Protein AF-A0A7I8VPI3-F1 (afdb_monomer_lite)

Structure (mmCIF, N/CA/C/O backbone):
data_AF-A0A7I8VPI3-F1
#
_entry.id   AF-A0A7I8VPI3-F1
#
loop_
_atom_site.group_PDB
_atom_site.id
_atom_site.type_symbol
_atom_site.label_atom_id
_atom_site.label_alt_id
_atom_site.label_comp_id
_atom_site.label_asym_id
_atom_site.label_entity_id
_atom_site.label_seq_id
_atom_site.pdbx_PDB_ins_code
_atom_site.Cartn_x
_atom_site.Cartn_y
_atom_site.Cartn_z
_atom_site.occupancy
_atom_site.B_iso_or_equiv
_atom_site.auth_seq_id
_atom_site.auth_comp_id
_atom_site.auth_asym_id
_atom_site.auth_atom_id
_atom_site.pdbx_PDB_model_num
ATOM 1 N N . MET A 1 1 ? -5.049 39.007 2.542 1.00 32.31 1 MET A N 1
ATOM 2 C CA . MET A 1 1 ? -5.238 37.624 3.037 1.00 32.31 1 MET A CA 1
ATOM 3 C C . MET A 1 1 ? -5.618 36.693 1.881 1.00 32.31 1 MET A C 1
ATOM 5 O O . MET A 1 1 ? -6.643 36.039 1.952 1.00 32.31 1 MET A O 1
ATOM 9 N N . ALA A 1 2 ? -4.839 36.663 0.794 1.00 32.84 2 ALA A N 1
ATOM 10 C CA . ALA A 1 2 ? -5.172 35.861 -0.394 1.00 32.84 2 ALA A CA 1
ATOM 11 C C . ALA A 1 2 ? -3.930 35.279 -1.102 1.00 32.84 2 ALA A C 1
ATOM 13 O O . ALA A 1 2 ? -3.981 35.015 -2.295 1.00 32.84 2 ALA A O 1
ATOM 14 N N . GLU A 1 3 ? -2.814 35.094 -0.390 1.00 27.09 3 GLU A N 1
ATOM 15 C CA . GLU A 1 3 ? -1.558 34.605 -0.994 1.00 27.09 3 GLU A CA 1
ATOM 16 C C . GLU A 1 3 ? -1.002 33.324 -0.348 1.00 27.09 3 GLU A C 1
ATOM 18 O O . GLU A 1 3 ? 0.031 32.831 -0.783 1.00 27.09 3 GLU A O 1
ATOM 23 N N . GLU A 1 4 ? -1.681 32.729 0.639 1.00 31.05 4 GLU A N 1
ATOM 24 C CA . GLU A 1 4 ? -1.118 31.594 1.394 1.00 31.05 4 GLU A CA 1
ATOM 25 C C . GLU A 1 4 ? -1.551 30.204 0.876 1.00 31.05 4 GLU A C 1
ATOM 27 O O . GLU A 1 4 ? -0.889 29.212 1.159 1.00 31.05 4 GLU A O 1
ATOM 32 N N . GLU A 1 5 ? -2.593 30.099 0.040 1.00 33.25 5 GLU A N 1
ATOM 33 C CA . GLU A 1 5 ? -3.121 28.790 -0.406 1.00 33.25 5 GLU A CA 1
ATOM 34 C C . GLU A 1 5 ? -2.449 28.208 -1.669 1.00 33.25 5 GLU A C 1
ATOM 36 O O . GLU A 1 5 ? -2.625 27.030 -1.973 1.00 33.25 5 GLU A O 1
ATOM 41 N N . ALA A 1 6 ? -1.635 28.977 -2.402 1.00 28.27 6 ALA A N 1
ATOM 42 C CA . ALA A 1 6 ? -0.999 28.509 -3.646 1.00 28.27 6 ALA A CA 1
ATOM 43 C C . ALA A 1 6 ? 0.350 27.781 -3.440 1.00 28.27 6 ALA A C 1
ATOM 45 O O . ALA A 1 6 ? 0.903 27.224 -4.390 1.00 28.27 6 ALA A O 1
ATOM 46 N N . GLY A 1 7 ? 0.901 27.785 -2.219 1.00 25.20 7 GLY A N 1
ATOM 47 C CA . GLY A 1 7 ? 2.243 27.258 -1.930 1.00 25.20 7 GLY A CA 1
ATOM 48 C C . GLY A 1 7 ? 2.313 25.750 -1.661 1.00 25.20 7 GLY A C 1
ATOM 49 O O . GLY A 1 7 ? 3.347 25.132 -1.904 1.00 25.20 7 GLY A O 1
ATOM 50 N N . GLN A 1 8 ? 1.226 25.125 -1.199 1.00 30.61 8 GLN A N 1
ATOM 51 C CA . GLN A 1 8 ? 1.270 23.740 -0.705 1.00 30.61 8 GLN A CA 1
ATOM 52 C C . GLN A 1 8 ? 1.189 22.667 -1.808 1.00 30.61 8 GLN A C 1
ATOM 54 O O . GLN A 1 8 ? 1.604 21.527 -1.593 1.00 30.61 8 GLN A O 1
ATOM 59 N N . THR A 1 9 ? 0.680 23.004 -2.996 1.00 33.75 9 THR A N 1
ATOM 60 C CA . THR A 1 9 ? 0.441 22.022 -4.070 1.00 33.75 9 THR A CA 1
ATOM 61 C C . THR A 1 9 ? 1.693 21.676 -4.881 1.00 33.75 9 THR A C 1
ATOM 63 O O . THR A 1 9 ? 1.732 20.617 -5.499 1.00 33.75 9 THR A O 1
ATOM 66 N N . ASN A 1 10 ? 2.729 22.527 -4.872 1.00 37.09 10 ASN A N 1
ATOM 67 C CA . ASN A 1 10 ? 3.975 22.288 -5.619 1.00 37.09 10 ASN A CA 1
ATOM 68 C C . ASN A 1 10 ? 5.078 21.591 -4.794 1.00 37.09 10 ASN A C 1
ATOM 70 O O . ASN A 1 10 ? 5.916 20.908 -5.376 1.00 37.09 10 ASN A O 1
ATOM 74 N N . GLU A 1 11 ? 5.080 21.700 -3.459 1.00 38.38 11 GLU A N 1
ATOM 75 C CA . GLU A 1 11 ? 6.115 21.087 -2.596 1.00 38.38 11 GLU A CA 1
ATOM 76 C C . GLU A 1 11 ? 5.969 19.565 -2.411 1.00 38.38 11 GLU A C 1
ATOM 78 O O . GLU A 1 11 ? 6.910 18.887 -1.997 1.00 38.38 11 GLU A O 1
ATOM 83 N N . THR A 1 12 ? 4.795 19.000 -2.696 1.00 49.97 12 THR A N 1
ATOM 84 C CA . THR A 1 12 ? 4.523 17.563 -2.524 1.00 49.97 12 THR A CA 1
ATOM 85 C C . THR A 1 12 ? 4.804 16.739 -3.781 1.00 49.97 12 THR A C 1
ATOM 87 O O . THR A 1 12 ? 5.141 15.561 -3.656 1.00 49.97 12 THR A O 1
ATOM 90 N N . ALA A 1 13 ? 4.742 17.334 -4.977 1.00 51.22 13 ALA A N 1
ATOM 91 C CA . ALA A 1 13 ? 4.963 16.628 -6.243 1.00 51.22 13 ALA A CA 1
ATOM 92 C C . ALA A 1 13 ? 6.433 16.219 -6.465 1.00 51.22 13 ALA A C 1
ATOM 94 O O . ALA A 1 13 ? 6.691 15.152 -7.019 1.00 51.22 13 ALA A O 1
ATOM 95 N N . SER A 1 14 ? 7.400 17.003 -5.966 1.00 56.94 14 SER A N 1
ATOM 96 C CA . SER A 1 14 ? 8.847 16.724 -6.079 1.00 56.94 14 SER A CA 1
ATOM 97 C C . SER A 1 14 ? 9.295 15.445 -5.357 1.00 56.94 14 SER A C 1
ATOM 99 O O . SER A 1 14 ? 10.383 14.934 -5.597 1.00 56.94 14 SER A O 1
ATOM 101 N N . LYS A 1 15 ? 8.445 14.887 -4.491 1.00 79.88 15 LYS A N 1
ATOM 102 C CA . LYS A 1 15 ? 8.758 13.732 -3.642 1.00 79.88 15 LYS A CA 1
ATOM 103 C C . LYS A 1 15 ? 8.372 12.380 -4.239 1.00 79.88 15 LYS A C 1
ATOM 105 O O . LYS A 1 15 ? 8.647 11.347 -3.620 1.00 79.88 15 LYS A O 1
ATOM 110 N N . TRP A 1 16 ? 7.746 12.361 -5.411 1.00 87.31 16 TRP A N 1
ATOM 111 C CA . TRP A 1 16 ? 7.168 11.151 -5.984 1.00 87.31 16 TRP A CA 1
ATOM 112 C C . TRP A 1 16 ? 7.577 10.951 -7.438 1.00 87.31 16 TRP A C 1
ATOM 114 O O . TRP A 1 16 ? 7.540 11.866 -8.252 1.00 87.31 16 TRP A O 1
ATOM 124 N N . ILE A 1 17 ? 7.894 9.707 -7.774 1.00 91.88 17 ILE A N 1
ATOM 125 C CA . ILE A 1 17 ? 8.028 9.232 -9.146 1.00 91.88 17 ILE A CA 1
ATOM 126 C C . ILE A 1 17 ? 6.795 8.392 -9.458 1.00 91.88 17 ILE A C 1
ATOM 128 O O . ILE A 1 17 ? 6.597 7.327 -8.871 1.00 91.88 17 ILE A O 1
ATOM 132 N N . PHE A 1 18 ? 5.971 8.857 -10.390 1.00 92.31 18 PHE A N 1
ATOM 133 C CA . PHE A 1 18 ? 4.779 8.145 -10.838 1.00 92.31 18 PHE A CA 1
ATOM 134 C C . PHE A 1 18 ? 5.050 7.421 -12.152 1.00 92.31 18 PHE A C 1
ATOM 136 O O . PHE A 1 18 ? 5.629 7.987 -13.080 1.00 92.31 18 PHE A O 1
ATOM 143 N N . TYR A 1 19 ? 4.581 6.181 -12.256 1.00 93.56 19 TYR A N 1
ATOM 144 C CA . TYR A 1 19 ? 4.420 5.559 -13.562 1.00 93.56 19 TYR A CA 1
ATOM 145 C C . TYR A 1 19 ? 3.164 6.099 -14.254 1.00 93.56 19 TYR A C 1
ATOM 147 O O . TYR A 1 19 ? 2.047 5.859 -13.793 1.00 93.56 19 TYR A O 1
ATOM 155 N N . ASP A 1 20 ? 3.364 6.772 -15.384 1.00 90.06 20 ASP A N 1
ATOM 156 C CA . ASP A 1 20 ? 2.318 7.147 -16.336 1.00 90.06 20 ASP A CA 1
ATOM 157 C C . ASP A 1 20 ? 2.573 6.411 -17.662 1.00 90.06 20 ASP A C 1
ATOM 159 O O . ASP A 1 20 ? 3.598 6.662 -18.297 1.00 90.06 20 ASP A O 1
ATOM 163 N N . PRO A 1 21 ? 1.670 5.526 -18.124 1.00 86.75 21 PRO A N 1
ATOM 164 C CA . PRO A 1 21 ? 1.835 4.818 -19.392 1.00 86.75 21 PRO A CA 1
ATOM 165 C C . PRO A 1 21 ? 2.087 5.725 -20.604 1.00 86.75 21 PRO A C 1
ATOM 167 O O . PRO A 1 21 ? 2.701 5.279 -21.565 1.00 86.75 21 PRO A O 1
ATOM 170 N N . SER A 1 22 ? 1.625 6.979 -20.578 1.00 87.62 22 SER A N 1
ATOM 171 C CA . SER A 1 22 ? 1.812 7.927 -21.682 1.00 87.62 22 SER A CA 1
ATOM 172 C C . SER A 1 22 ? 3.215 8.540 -21.744 1.00 87.62 22 SER A C 1
ATOM 174 O O . SER A 1 22 ? 3.622 9.023 -22.799 1.00 87.62 22 SER A O 1
ATOM 176 N N . GLY A 1 23 ? 3.961 8.503 -20.635 1.00 86.12 23 GLY A N 1
ATOM 177 C CA . GLY A 1 23 ? 5.290 9.105 -20.514 1.00 86.12 23 GLY A CA 1
ATOM 178 C C . GLY A 1 23 ? 6.455 8.144 -20.761 1.00 86.12 23 GLY A C 1
ATOM 179 O O . GLY A 1 23 ? 7.606 8.554 -20.634 1.00 86.12 23 GLY A O 1
ATOM 180 N N . TRP A 1 24 ? 6.183 6.873 -21.074 1.00 90.25 24 TRP A N 1
ATOM 181 C CA . TRP A 1 24 ? 7.198 5.821 -21.148 1.00 90.25 24 TRP A CA 1
ATOM 182 C C . TRP A 1 24 ? 7.026 4.944 -22.382 1.00 90.25 24 TRP A C 1
ATOM 184 O O . TRP A 1 24 ? 5.917 4.541 -22.713 1.00 90.25 24 TRP A O 1
ATOM 194 N N . GLU A 1 25 ? 8.144 4.576 -23.011 1.00 90.94 25 GLU A N 1
ATOM 195 C CA . GLU A 1 25 ? 8.162 3.600 -24.113 1.00 90.94 25 GLU A CA 1
ATOM 196 C C . GLU A 1 25 ? 7.614 2.236 -23.665 1.00 90.94 25 GLU A C 1
ATOM 198 O O . GLU A 1 25 ? 6.881 1.569 -24.391 1.00 90.94 25 GLU A O 1
ATOM 203 N N . SER A 1 26 ? 7.965 1.821 -22.447 1.00 94.94 26 SER A N 1
ATOM 204 C CA . SER A 1 26 ? 7.479 0.595 -21.823 1.00 94.94 26 SER A CA 1
ATOM 205 C C . SER A 1 26 ? 7.526 0.703 -20.301 1.00 94.94 26 SER A C 1
ATOM 207 O O . SER A 1 26 ? 8.238 1.532 -19.726 1.00 94.94 26 SER A O 1
ATOM 209 N N . PHE A 1 27 ? 6.778 -0.161 -19.621 1.00 95.19 27 PHE A N 1
ATOM 210 C CA . PHE A 1 27 ? 6.841 -0.252 -18.163 1.00 95.19 27 PHE A CA 1
ATOM 211 C C . PHE A 1 27 ? 8.200 -0.773 -17.681 1.00 95.19 27 PHE A C 1
ATOM 213 O O . PHE A 1 27 ? 8.703 -0.379 -16.633 1.00 95.19 27 PHE A O 1
ATOM 220 N N . GLU A 1 28 ? 8.825 -1.642 -18.465 1.00 96.88 28 GLU A N 1
ATOM 221 C CA . GLU A 1 28 ? 10.137 -2.209 -18.196 1.00 96.88 28 GLU A CA 1
ATOM 222 C C . GLU A 1 28 ? 11.220 -1.126 -18.291 1.00 96.88 28 GLU A C 1
ATOM 224 O O . GLU A 1 28 ? 12.124 -1.093 -17.453 1.00 96.88 28 GLU A O 1
ATOM 229 N N . ALA A 1 29 ? 11.093 -0.190 -19.241 1.00 95.12 29 ALA A N 1
ATOM 230 C CA . ALA A 1 29 ? 11.937 1.001 -19.299 1.00 95.12 29 ALA A CA 1
ATOM 231 C C . ALA A 1 29 ? 11.774 1.870 -18.042 1.00 95.12 29 ALA A C 1
ATOM 233 O O . ALA A 1 29 ? 12.777 2.282 -17.465 1.00 95.12 29 ALA A O 1
ATOM 234 N N . PHE A 1 30 ? 10.542 2.074 -17.560 1.00 96.38 30 PHE A N 1
ATOM 235 C CA . PHE A 1 30 ? 10.292 2.792 -16.303 1.00 96.38 30 PHE A CA 1
ATOM 236 C C . PHE A 1 30 ? 10.990 2.129 -15.105 1.00 96.38 30 PHE A C 1
ATOM 238 O O . PHE A 1 30 ? 11.732 2.790 -14.377 1.00 96.38 30 PHE A O 1
ATOM 245 N N . LEU A 1 31 ? 10.812 0.816 -14.922 1.00 96.62 31 LEU A N 1
ATOM 246 C CA . LEU A 1 31 ? 11.441 0.075 -13.821 1.00 96.62 31 LEU A CA 1
ATOM 247 C C . LEU A 1 31 ? 12.974 0.075 -13.910 1.00 96.62 31 LEU A C 1
ATOM 249 O O . LEU A 1 31 ? 13.650 0.111 -12.881 1.00 96.62 31 LEU A O 1
ATOM 253 N N . LYS A 1 32 ? 13.527 0.042 -15.129 1.00 95.44 32 LYS A N 1
ATOM 254 C CA . LYS A 1 32 ? 14.974 0.114 -15.369 1.00 95.44 32 LYS A CA 1
ATOM 255 C C . LYS A 1 32 ? 15.542 1.502 -15.079 1.00 95.44 32 LYS A C 1
ATOM 257 O O . LYS A 1 32 ? 16.679 1.587 -14.624 1.00 95.44 32 LYS A O 1
ATOM 262 N N . THR A 1 33 ? 14.779 2.562 -15.337 1.00 94.56 33 THR A N 1
ATOM 263 C CA . THR A 1 33 ? 15.203 3.943 -15.069 1.00 94.56 33 THR A CA 1
ATOM 264 C C . THR A 1 33 ? 15.098 4.305 -13.592 1.00 94.56 33 THR A C 1
ATOM 266 O O . THR A 1 33 ? 15.964 5.015 -13.086 1.00 94.56 33 THR A O 1
ATOM 269 N N . TYR A 1 34 ? 14.099 3.776 -12.877 1.00 94.56 34 TYR A N 1
ATOM 270 C CA . TYR A 1 34 ? 13.910 4.031 -11.444 1.00 94.56 34 TYR A CA 1
ATOM 271 C C . TYR A 1 34 ? 13.951 2.762 -10.581 1.00 94.56 34 TYR A C 1
ATOM 273 O O . TYR A 1 34 ? 12.966 2.410 -9.924 1.00 94.56 34 TYR A O 1
ATOM 281 N N . PRO A 1 35 ? 15.095 2.058 -10.521 1.00 95.81 35 PRO A N 1
ATOM 282 C CA . PRO A 1 35 ? 15.288 1.001 -9.545 1.00 95.81 35 PRO A CA 1
ATOM 283 C C . PRO A 1 35 ? 15.362 1.619 -8.134 1.00 95.81 35 PRO A C 1
ATOM 285 O O . PRO A 1 35 ? 16.172 2.529 -7.906 1.00 95.81 35 PRO A O 1
ATOM 288 N N . PRO A 1 36 ? 14.559 1.148 -7.157 1.00 95.00 36 PRO A N 1
ATOM 289 C CA . PRO A 1 36 ? 14.457 1.784 -5.841 1.00 95.00 36 PRO A CA 1
ATOM 290 C C . PRO A 1 36 ? 15.791 1.961 -5.121 1.00 95.00 36 PRO A C 1
ATOM 292 O O . PRO A 1 36 ? 15.996 2.975 -4.461 1.00 95.00 36 PRO A O 1
ATOM 295 N N . ASN A 1 37 ? 16.714 1.008 -5.270 1.00 93.12 37 ASN A N 1
ATOM 296 C CA . ASN A 1 37 ? 18.001 1.041 -4.580 1.00 93.12 37 ASN A CA 1
ATOM 297 C C . ASN A 1 37 ? 19.052 1.992 -5.182 1.00 93.12 37 ASN A C 1
ATOM 299 O O . ASN A 1 37 ? 20.111 2.162 -4.585 1.00 93.12 37 ASN A O 1
ATOM 303 N N . GLN A 1 38 ? 18.784 2.596 -6.340 1.00 90.88 38 GLN A N 1
ATOM 304 C CA . GLN A 1 38 ? 19.651 3.604 -6.971 1.00 90.88 38 GLN A CA 1
ATOM 305 C C . GLN A 1 38 ? 18.937 4.952 -7.130 1.00 90.88 38 GLN A C 1
ATOM 307 O O . GLN A 1 38 ? 19.591 5.982 -7.258 1.00 90.88 38 GLN A O 1
ATOM 312 N N . THR A 1 39 ? 17.605 4.962 -7.079 1.00 89.56 39 THR A N 1
ATOM 313 C CA . THR A 1 39 ? 16.798 6.183 -7.169 1.00 89.56 39 THR A CA 1
ATOM 314 C C . THR A 1 39 ? 17.011 7.061 -5.934 1.00 89.56 39 THR A C 1
ATOM 316 O O . THR A 1 39 ? 16.975 6.559 -4.808 1.00 89.56 39 THR A O 1
ATOM 319 N N . GLY A 1 40 ? 17.232 8.363 -6.137 1.00 78.75 40 GLY A N 1
ATOM 320 C CA . GLY A 1 40 ? 17.543 9.320 -5.066 1.00 78.75 40 GLY A CA 1
ATOM 321 C C . GLY A 1 40 ? 18.932 9.124 -4.439 1.00 78.75 40 GLY A C 1
ATOM 322 O O . GLY A 1 40 ? 19.181 9.536 -3.310 1.00 78.75 40 GLY A O 1
ATOM 323 N N . SER A 1 41 ? 19.841 8.412 -5.116 1.00 65.94 41 SER A N 1
ATOM 324 C CA . SER A 1 41 ? 21.228 8.291 -4.669 1.00 65.94 41 SER A CA 1
ATOM 325 C C . SER A 1 41 ? 22.022 9.526 -5.075 1.00 65.94 41 SER A C 1
ATOM 327 O O . SER A 1 41 ? 22.202 9.782 -6.261 1.00 65.94 41 SER A O 1
ATOM 329 N N . SER A 1 42 ? 22.589 10.221 -4.096 1.00 55.91 42 SER A N 1
ATOM 330 C CA . SER A 1 42 ? 23.420 11.420 -4.250 1.00 55.91 42 SER A CA 1
ATOM 331 C C . SER A 1 42 ? 24.802 11.205 -4.882 1.00 55.91 42 SER A C 1
ATOM 333 O O . SER A 1 42 ? 25.671 12.067 -4.788 1.00 55.91 42 SER A O 1
ATOM 335 N N . GLU A 1 43 ? 25.036 10.082 -5.554 1.00 51.16 43 GLU A N 1
ATOM 336 C CA . GLU A 1 43 ? 26.270 9.878 -6.313 1.00 51.16 43 GLU A CA 1
ATOM 337 C C . GLU A 1 43 ? 26.068 10.435 -7.727 1.00 51.16 43 GLU A C 1
ATOM 339 O O . GLU A 1 43 ? 25.977 9.691 -8.702 1.00 51.16 43 GLU A O 1
ATOM 344 N N . LYS A 1 44 ? 25.986 11.766 -7.856 1.00 46.97 44 LYS A N 1
ATOM 345 C CA . LYS A 1 44 ? 26.337 12.380 -9.139 1.00 46.97 44 LYS A CA 1
ATOM 346 C C . LYS A 1 44 ? 27.845 12.175 -9.328 1.00 46.97 44 LYS A C 1
ATOM 348 O O . LYS A 1 44 ? 28.616 12.573 -8.451 1.00 46.97 44 LYS A O 1
ATOM 353 N N . PRO A 1 45 ? 28.311 11.602 -10.448 1.00 39.22 45 PRO A N 1
ATOM 354 C CA . PRO A 1 45 ? 29.725 11.658 -10.770 1.00 39.22 45 PRO A CA 1
ATOM 355 C C . PRO A 1 45 ? 30.091 13.129 -11.016 1.00 39.22 45 PRO A C 1
ATOM 357 O O . PRO A 1 45 ? 29.666 13.695 -12.019 1.00 39.22 45 PRO A O 1
ATOM 360 N N . GLY A 1 46 ? 30.853 13.759 -10.112 1.00 47.19 46 GLY A N 1
ATOM 361 C CA . GLY A 1 46 ? 31.589 14.981 -10.462 1.00 47.19 46 GLY A CA 1
ATOM 362 C C . GLY A 1 46 ? 31.702 16.122 -9.450 1.00 47.19 46 GLY A C 1
ATOM 363 O O . GLY A 1 46 ? 32.524 16.995 -9.710 1.00 47.19 46 GLY A O 1
ATOM 364 N N . ASN A 1 47 ? 30.970 16.171 -8.326 1.00 48.44 47 ASN A N 1
ATOM 365 C CA . ASN A 1 47 ? 31.206 17.243 -7.341 1.00 48.44 47 ASN A CA 1
ATOM 366 C C . ASN A 1 47 ? 30.773 16.889 -5.898 1.00 48.44 47 ASN A C 1
ATOM 368 O O . ASN A 1 47 ? 29.577 16.875 -5.617 1.00 48.44 47 ASN A O 1
ATOM 372 N N . PRO A 1 48 ? 31.715 16.634 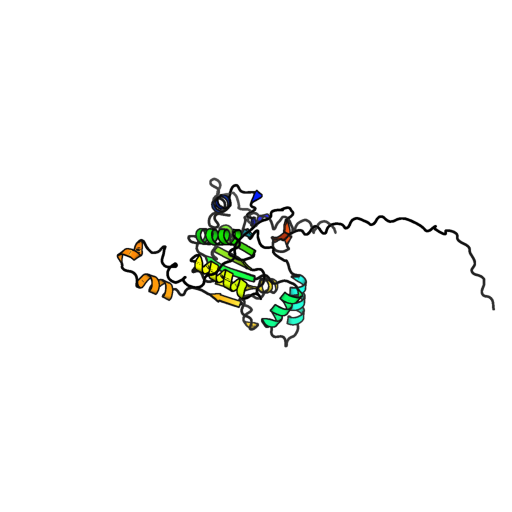-4.970 1.00 54.09 48 PRO A N 1
ATOM 373 C CA . PRO A 1 48 ? 31.408 16.325 -3.570 1.00 54.09 48 PRO A CA 1
ATOM 374 C C . PRO A 1 48 ? 30.878 17.519 -2.747 1.00 54.09 48 PRO A C 1
ATOM 376 O O . PRO A 1 48 ? 30.393 17.295 -1.641 1.00 54.09 48 PRO A O 1
ATOM 379 N N . ASP A 1 49 ? 30.943 18.754 -3.264 1.00 51.94 49 ASP A N 1
ATOM 380 C CA . ASP A 1 49 ? 30.491 19.975 -2.567 1.00 51.94 49 ASP A CA 1
ATOM 381 C C . ASP A 1 49 ? 29.076 20.444 -2.964 1.00 51.94 49 ASP A C 1
ATOM 383 O O . ASP A 1 49 ? 28.544 21.399 -2.389 1.00 51.94 49 ASP A O 1
ATOM 387 N N . GLU A 1 50 ? 28.426 19.791 -3.934 1.00 54.16 50 GLU A N 1
ATOM 388 C CA . GLU A 1 50 ? 27.047 20.122 -4.302 1.00 54.16 50 GLU A CA 1
ATOM 389 C C . GLU A 1 50 ? 26.098 19.562 -3.225 1.00 54.16 50 GLU A C 1
ATOM 391 O O . GLU A 1 50 ? 25.744 18.382 -3.226 1.00 54.16 50 GLU A O 1
ATOM 396 N N . ARG A 1 51 ? 25.728 20.404 -2.247 1.00 53.78 51 ARG A N 1
ATOM 397 C CA . ARG A 1 51 ? 24.731 20.056 -1.222 1.00 53.78 51 ARG A CA 1
ATOM 398 C C . ARG A 1 51 ? 23.440 19.603 -1.901 1.00 53.78 51 ARG A C 1
ATOM 400 O O . ARG A 1 51 ? 22.825 20.358 -2.648 1.00 53.78 51 ARG A O 1
ATOM 407 N N . ILE A 1 52 ? 23.031 18.381 -1.582 1.00 57.25 52 ILE A N 1
ATOM 408 C CA . ILE A 1 52 ? 21.746 17.806 -1.972 1.00 57.25 52 ILE A CA 1
ATOM 409 C C . ILE A 1 52 ? 20.646 18.695 -1.390 1.00 57.25 52 ILE A C 1
ATOM 411 O O . ILE A 1 52 ? 20.602 18.905 -0.175 1.00 57.25 52 ILE A O 1
ATOM 415 N N . ASP A 1 53 ? 19.753 19.205 -2.235 1.00 60.38 53 ASP A N 1
ATOM 416 C CA . ASP A 1 53 ? 18.527 19.814 -1.737 1.00 60.38 53 ASP A CA 1
ATOM 417 C C . ASP A 1 53 ? 17.545 18.698 -1.365 1.00 60.38 53 ASP A C 1
ATOM 419 O O . ASP A 1 53 ? 16.767 18.215 -2.192 1.00 60.38 53 ASP A O 1
ATOM 423 N N . GLU A 1 54 ? 17.590 18.287 -0.095 1.00 60.31 54 GLU A N 1
ATOM 424 C CA . GLU A 1 54 ? 16.709 17.278 0.507 1.00 60.31 54 GLU A CA 1
ATOM 425 C C . GLU A 1 54 ? 15.210 17.554 0.275 1.00 60.31 54 GLU A C 1
ATOM 427 O O . GLU A 1 54 ? 14.383 16.650 0.411 1.00 60.31 54 GLU A O 1
ATOM 432 N N . ARG A 1 55 ? 14.831 18.791 -0.083 1.00 61.53 55 ARG A N 1
ATOM 433 C CA . ARG A 1 55 ? 13.444 19.166 -0.396 1.00 61.53 55 ARG A CA 1
ATOM 434 C C . ARG A 1 55 ? 12.978 18.659 -1.762 1.00 61.53 55 ARG A C 1
ATOM 436 O O . ARG A 1 55 ? 11.771 18.616 -2.002 1.00 61.53 55 ARG A O 1
ATOM 443 N N . THR A 1 56 ? 13.904 18.278 -2.639 1.00 67.38 56 THR A N 1
ATOM 444 C CA . THR A 1 56 ? 13.623 17.953 -4.048 1.00 67.38 56 THR A CA 1
ATOM 445 C C . THR A 1 56 ? 13.826 16.485 -4.407 1.00 67.38 56 THR A C 1
ATOM 447 O O . THR A 1 56 ? 13.396 16.060 -5.477 1.00 67.38 56 THR A O 1
ATOM 450 N N . GLU A 1 57 ? 14.438 15.697 -3.522 1.00 78.25 57 GLU A N 1
ATOM 451 C CA . GLU A 1 57 ? 14.703 14.285 -3.788 1.00 78.25 57 GLU A CA 1
ATOM 452 C C . GLU A 1 57 ? 13.417 13.440 -3.709 1.00 78.25 57 GLU A C 1
ATOM 454 O O . GLU A 1 57 ? 12.665 13.521 -2.724 1.00 78.25 57 GLU A O 1
ATOM 459 N N . PRO A 1 58 ? 13.162 12.569 -4.703 1.00 81.81 58 PRO A N 1
ATOM 460 C CA . PRO A 1 58 ? 12.020 11.680 -4.663 1.00 81.81 58 PRO A CA 1
ATOM 461 C C . PRO A 1 58 ? 12.201 10.655 -3.543 1.00 81.81 58 PRO A C 1
ATOM 463 O O . PRO A 1 58 ? 13.216 9.962 -3.450 1.00 81.81 58 PRO A O 1
ATOM 466 N N . VAL A 1 59 ? 11.181 10.516 -2.701 1.00 88.81 59 VAL A N 1
ATOM 467 C CA . VAL A 1 59 ? 11.138 9.562 -1.582 1.00 88.81 59 VAL A CA 1
ATOM 468 C C . VAL A 1 59 ? 10.293 8.331 -1.898 1.00 88.81 59 VAL A C 1
ATOM 470 O O . VAL A 1 59 ? 10.474 7.293 -1.262 1.00 88.81 59 VAL A O 1
ATOM 473 N N . TRP A 1 60 ? 9.407 8.419 -2.895 1.00 93.56 60 TRP A N 1
ATOM 474 C CA . TRP A 1 60 ? 8.507 7.340 -3.298 1.00 93.56 60 TRP A CA 1
ATOM 475 C C . TRP A 1 60 ? 8.533 7.098 -4.803 1.00 93.56 60 TRP A C 1
ATOM 477 O O . TRP A 1 60 ? 8.541 8.035 -5.594 1.00 93.56 60 TRP A O 1
ATOM 487 N N . ILE A 1 61 ? 8.452 5.829 -5.193 1.00 95.62 61 ILE A N 1
ATOM 488 C CA . ILE A 1 61 ? 8.095 5.402 -6.549 1.00 95.62 61 ILE A CA 1
ATOM 489 C C . ILE A 1 61 ? 6.715 4.754 -6.466 1.00 95.62 61 ILE A C 1
ATOM 491 O O . ILE A 1 61 ? 6.469 3.955 -5.561 1.00 95.62 61 ILE A O 1
ATOM 495 N N . TYR A 1 62 ? 5.814 5.098 -7.381 1.00 96.31 62 TYR A N 1
ATOM 496 C CA . TYR A 1 62 ? 4.405 4.722 -7.346 1.00 96.31 62 TYR A CA 1
ATOM 497 C C . TYR A 1 62 ? 3.941 4.109 -8.667 1.00 96.31 62 TYR A C 1
ATOM 499 O O . TYR A 1 62 ? 4.234 4.619 -9.750 1.00 96.31 62 TYR A O 1
ATOM 507 N N . VAL A 1 63 ? 3.145 3.044 -8.562 1.00 97.06 63 VAL A N 1
ATOM 508 C CA . VAL A 1 63 ? 2.440 2.422 -9.686 1.00 97.06 63 VAL A CA 1
ATOM 509 C C . VAL A 1 63 ? 0.977 2.224 -9.310 1.00 97.06 63 VAL A C 1
ATOM 511 O O . VAL A 1 63 ? 0.662 1.549 -8.328 1.00 97.06 63 VAL A O 1
ATOM 514 N N . GLY A 1 64 ? 0.083 2.807 -10.107 1.00 95.81 64 GLY A N 1
ATOM 515 C CA . GLY A 1 64 ? -1.358 2.600 -10.001 1.00 95.81 64 GLY A CA 1
ATOM 516 C C . GLY A 1 64 ? -1.817 1.375 -10.792 1.00 95.81 64 GLY A C 1
ATOM 517 O O . GLY A 1 64 ? -1.214 1.001 -11.798 1.00 95.81 64 GLY A O 1
ATOM 518 N N . ASN A 1 65 ? -2.908 0.758 -10.349 1.00 95.12 65 ASN A N 1
ATOM 519 C CA . ASN A 1 65 ? -3.634 -0.224 -11.143 1.00 95.12 65 ASN A CA 1
ATOM 520 C C . ASN A 1 65 ? -4.590 0.522 -12.095 1.00 95.12 65 ASN A C 1
ATOM 522 O O . ASN A 1 65 ? -5.577 1.083 -11.619 1.00 95.12 65 ASN A O 1
ATOM 526 N N . PRO A 1 66 ? -4.373 0.500 -13.424 1.00 91.25 66 PRO A N 1
ATOM 527 C CA . PRO A 1 66 ? -5.204 1.239 -14.378 1.00 91.25 66 PRO A CA 1
ATOM 528 C C . PRO A 1 66 ? -6.649 0.722 -14.457 1.00 91.25 66 PRO A C 1
ATOM 530 O O . PRO A 1 66 ? -7.506 1.381 -15.037 1.00 91.25 66 PRO A O 1
ATOM 533 N N . ARG A 1 67 ? -6.932 -0.459 -13.890 1.00 90.06 67 ARG A N 1
ATOM 534 C CA . ARG A 1 67 ? -8.276 -1.052 -13.808 1.00 90.06 67 ARG A CA 1
ATOM 535 C C . ARG A 1 67 ? -9.004 -0.737 -12.504 1.00 90.06 67 ARG A C 1
ATOM 537 O O . ARG A 1 67 ? -10.081 -1.278 -12.272 1.00 90.06 67 ARG A O 1
ATOM 544 N N . SER A 1 68 ? -8.419 0.085 -11.640 1.00 89.25 68 SER A N 1
ATOM 545 C CA . SER A 1 68 ? -9.028 0.479 -10.378 1.00 89.25 68 SER A CA 1
ATOM 546 C C . SER A 1 68 ? -9.041 1.989 -10.234 1.00 89.25 68 SER A C 1
ATOM 548 O O . SER A 1 68 ? -8.186 2.696 -10.757 1.00 89.25 68 SER A O 1
ATOM 550 N N . THR A 1 69 ? -9.995 2.475 -9.454 1.00 83.44 69 THR A N 1
ATOM 551 C CA . THR A 1 69 ? -10.030 3.851 -8.973 1.00 83.44 69 THR A CA 1
ATOM 552 C C . THR A 1 69 ? -9.740 3.879 -7.479 1.00 83.44 69 THR A C 1
ATOM 554 O O . THR A 1 69 ? -10.025 2.916 -6.756 1.00 83.44 69 THR A O 1
ATOM 557 N N . ILE A 1 70 ? -9.145 4.979 -7.028 1.00 81.81 70 ILE A N 1
ATOM 558 C CA . ILE A 1 70 ? -9.041 5.319 -5.612 1.00 81.81 70 ILE A CA 1
ATOM 559 C C . ILE A 1 70 ? -10.199 6.267 -5.322 1.00 81.81 70 ILE A C 1
ATOM 561 O O . ILE A 1 70 ? -10.364 7.279 -5.998 1.00 81.81 70 ILE A O 1
ATOM 565 N N . GLU A 1 71 ? -11.029 5.897 -4.355 1.00 82.31 71 GLU A N 1
ATOM 566 C CA . GLU A 1 71 ? -12.085 6.758 -3.835 1.00 82.31 71 GLU A CA 1
ATOM 567 C C . GLU A 1 71 ? -11.572 7.361 -2.532 1.00 82.31 71 GLU A C 1
ATOM 569 O O . GLU A 1 71 ? -11.281 6.631 -1.580 1.00 82.31 71 GLU A O 1
ATOM 574 N N . GLU A 1 72 ? -11.419 8.682 -2.507 1.00 80.50 72 GLU A N 1
ATOM 575 C CA . GLU A 1 72 ? -11.074 9.390 -1.282 1.00 80.50 72 GLU A CA 1
ATOM 576 C C . GLU A 1 72 ? -12.319 9.522 -0.404 1.00 80.50 72 GLU A C 1
ATOM 578 O O . GLU A 1 72 ? -13.393 9.920 -0.858 1.00 80.50 72 GLU A O 1
ATOM 583 N N . GLY A 1 73 ? -12.171 9.140 0.862 1.00 90.88 73 GLY A N 1
ATOM 584 C CA . GLY A 1 73 ? -13.174 9.396 1.884 1.00 90.88 73 GLY A CA 1
ATOM 585 C C . GLY A 1 73 ? -12.948 10.738 2.570 1.00 90.88 73 GLY A C 1
ATOM 586 O O . GLY A 1 73 ? -11.908 11.373 2.415 1.00 90.88 73 GLY A O 1
ATOM 587 N N . ASP A 1 74 ? -13.903 11.133 3.403 1.00 95.94 74 ASP A N 1
ATOM 588 C CA . ASP A 1 74 ? -13.820 12.336 4.224 1.00 95.94 74 ASP A CA 1
ATOM 589 C C . ASP A 1 74 ? -12.918 12.101 5.452 1.00 95.94 74 ASP A C 1
ATOM 591 O O . ASP A 1 74 ? -13.349 11.644 6.518 1.00 95.94 74 ASP A O 1
ATOM 595 N N . VAL A 1 75 ? -11.621 12.362 5.274 1.00 94.44 75 VAL A N 1
ATOM 596 C CA . VAL A 1 75 ? -10.596 12.193 6.315 1.00 94.44 75 VAL A CA 1
ATOM 597 C C . VAL A 1 75 ? -10.818 13.143 7.492 1.00 94.44 75 VAL A C 1
ATOM 599 O O . VAL A 1 75 ? -10.626 12.744 8.642 1.00 94.44 75 VAL A O 1
ATOM 602 N N . GLU A 1 76 ? -11.251 14.375 7.234 1.00 95.12 76 GLU A N 1
ATOM 603 C CA . GLU A 1 76 ? -11.451 15.376 8.283 1.00 95.12 76 GLU A CA 1
ATOM 604 C C . GLU A 1 76 ? -12.668 15.039 9.144 1.00 95.12 76 GLU A C 1
ATOM 606 O O . GLU A 1 76 ? -12.581 15.056 10.375 1.00 95.12 76 GLU A O 1
ATOM 611 N N . MET A 1 77 ? -13.763 14.583 8.532 1.00 96.69 77 MET A N 1
ATOM 612 C CA . MET A 1 77 ? -14.889 14.019 9.272 1.00 96.69 77 MET A CA 1
ATOM 613 C C . MET A 1 77 ? -14.468 12.790 10.084 1.00 96.69 77 MET A C 1
ATOM 615 O O . MET A 1 77 ? -14.909 12.624 11.222 1.00 96.69 77 MET A O 1
ATOM 619 N N . ALA A 1 78 ? -13.601 11.932 9.539 1.00 95.88 78 ALA A N 1
ATOM 620 C CA . ALA A 1 78 ? -13.131 10.746 10.250 1.00 95.88 78 ALA A CA 1
ATOM 621 C C . ALA A 1 78 ? -12.343 11.112 11.515 1.00 95.88 78 ALA A C 1
ATOM 623 O O . ALA A 1 78 ? -12.604 10.554 12.584 1.00 95.88 78 ALA A O 1
ATOM 624 N N . LYS A 1 79 ? -11.432 12.088 11.411 1.00 94.69 79 LYS A N 1
ATOM 625 C CA . LYS A 1 79 ? -10.691 12.638 12.554 1.00 94.69 79 LYS A CA 1
ATOM 626 C C . LYS A 1 79 ? -11.625 13.298 13.565 1.00 94.69 79 LYS A C 1
ATOM 628 O O . LYS A 1 79 ? -11.466 13.064 14.758 1.00 94.69 79 LYS A O 1
ATOM 633 N N . ALA A 1 80 ? -12.613 14.073 13.115 1.00 95.06 80 ALA A N 1
ATOM 634 C CA . ALA A 1 80 ? -13.571 14.731 14.002 1.00 95.06 80 ALA A CA 1
ATOM 635 C C . ALA A 1 80 ? -14.392 13.718 14.820 1.00 95.06 80 ALA A C 1
ATOM 637 O O . ALA A 1 80 ? -14.480 13.848 16.038 1.00 95.06 80 ALA A O 1
ATOM 638 N N . LEU A 1 81 ? -14.926 12.671 14.175 1.00 95.62 81 LEU A N 1
ATOM 639 C CA . LEU A 1 81 ? -15.676 11.600 14.847 1.00 95.62 81 LEU A CA 1
ATOM 640 C C . LEU A 1 81 ? -14.816 10.824 15.850 1.00 95.62 81 LEU A C 1
ATOM 642 O O . LEU A 1 81 ? -15.295 10.448 16.919 1.00 95.62 81 LEU A O 1
ATOM 646 N N . TRP A 1 82 ? -13.553 10.573 15.503 1.00 93.94 82 TRP A N 1
ATOM 647 C CA . TRP A 1 82 ? -12.602 9.927 16.402 1.00 93.94 82 TRP A CA 1
ATOM 648 C C . TRP A 1 82 ? -12.299 10.797 17.623 1.00 93.94 82 TRP A C 1
ATOM 650 O O . TRP A 1 82 ? -12.448 10.329 18.748 1.00 93.94 82 TRP A O 1
ATOM 660 N N . THR A 1 83 ? -11.926 12.062 17.417 1.00 93.00 83 THR A N 1
ATOM 661 C CA . THR A 1 83 ? -11.577 12.999 18.495 1.00 93.00 83 THR A CA 1
ATOM 662 C C . THR A 1 83 ? -12.748 13.245 19.439 1.00 93.00 83 THR A C 1
ATOM 664 O O . THR A 1 83 ? -12.567 13.175 20.651 1.00 93.00 83 THR A O 1
ATOM 667 N N . ASP A 1 84 ? -13.952 13.474 18.903 1.00 93.44 84 ASP A N 1
ATOM 668 C CA . ASP A 1 84 ? -15.170 13.636 19.705 1.00 93.44 84 ASP A CA 1
ATOM 669 C C . ASP A 1 84 ? -15.379 12.438 20.637 1.00 93.44 84 ASP A C 1
ATOM 671 O O . ASP A 1 84 ? -15.579 12.600 21.841 1.00 93.44 84 ASP A O 1
ATOM 675 N N . LYS A 1 85 ? -15.225 11.219 20.106 1.00 92.31 85 LYS A N 1
ATOM 676 C CA . LYS A 1 85 ? -15.434 10.012 20.901 1.00 92.31 85 LYS A CA 1
ATOM 677 C C . LYS A 1 85 ? -14.308 9.736 21.896 1.00 92.31 85 LYS A C 1
ATOM 679 O O . LYS A 1 85 ? -14.585 9.264 22.993 1.00 92.31 85 LYS A O 1
ATOM 684 N N . MET A 1 86 ? -13.062 10.056 21.554 1.00 88.31 86 MET A N 1
ATOM 685 C CA . MET A 1 86 ? -11.911 9.905 22.452 1.00 88.31 86 MET A CA 1
ATOM 686 C C . MET A 1 86 ? -11.942 10.862 23.656 1.00 88.31 86 MET A C 1
ATOM 688 O O . MET A 1 86 ? -11.262 10.596 24.643 1.00 88.31 86 MET A O 1
ATOM 692 N N . ASN A 1 87 ? -12.744 11.934 23.615 1.00 90.69 87 ASN A N 1
ATOM 693 C CA . ASN A 1 87 ? -12.957 12.826 24.762 1.00 90.69 87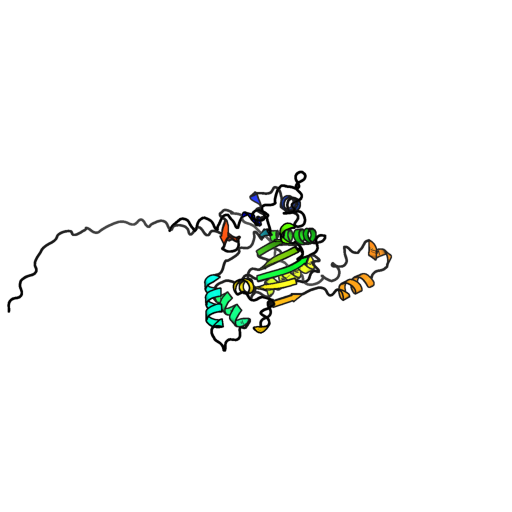 ASN A CA 1
ATOM 694 C C . ASN A 1 87 ? -13.858 12.219 25.854 1.00 90.69 87 ASN A C 1
ATOM 696 O O . ASN A 1 87 ? -13.928 12.765 26.954 1.00 90.69 87 ASN A O 1
ATOM 700 N N . ASP A 1 88 ? -14.551 11.112 25.574 1.00 91.56 88 ASP A N 1
ATOM 701 C CA . ASP A 1 88 ? -15.343 10.370 26.555 1.00 91.56 88 ASP A CA 1
ATOM 702 C C . ASP A 1 88 ? -14.413 9.472 27.399 1.00 91.56 88 ASP A C 1
ATOM 704 O O . ASP A 1 88 ? -13.895 8.481 26.881 1.00 91.56 88 ASP A O 1
ATOM 708 N N . PRO A 1 89 ? -14.213 9.741 28.706 1.00 87.50 89 PRO A N 1
ATOM 709 C CA . PRO A 1 89 ? -13.274 8.979 29.536 1.00 87.50 89 PRO A CA 1
ATOM 710 C C . PRO A 1 89 ? -13.647 7.501 29.709 1.00 87.50 89 PRO A C 1
ATOM 712 O O . PRO A 1 89 ? -12.833 6.709 30.178 1.00 87.50 89 PRO A O 1
ATOM 715 N N . LYS A 1 90 ? -14.893 7.127 29.392 1.00 88.94 90 LYS A N 1
ATOM 716 C CA . LYS A 1 90 ? -15.378 5.742 29.462 1.00 88.94 90 LYS A CA 1
ATOM 717 C C . LYS A 1 90 ? -15.273 5.025 28.123 1.00 88.94 90 LYS A C 1
ATOM 719 O O . LYS A 1 90 ? -15.565 3.830 28.048 1.00 88.94 90 LYS A O 1
ATOM 724 N N . PHE A 1 91 ? -14.915 5.740 27.063 1.00 88.50 91 PHE A N 1
ATOM 725 C CA . PHE A 1 91 ? -14.809 5.158 25.747 1.00 88.50 91 PHE A CA 1
ATOM 726 C C . PHE A 1 91 ? -13.538 4.323 25.628 1.00 88.50 91 PHE A C 1
ATOM 728 O O . PHE A 1 91 ? -12.428 4.795 25.854 1.00 88.50 91 PHE A O 1
ATOM 735 N N . ASN A 1 92 ? -13.720 3.069 25.222 1.00 86.62 92 ASN A N 1
ATOM 736 C CA . ASN A 1 92 ? -12.634 2.201 24.807 1.00 86.62 92 ASN A CA 1
ATOM 737 C C . ASN A 1 92 ? -12.793 1.929 23.308 1.00 86.62 92 ASN A C 1
ATOM 739 O O . ASN A 1 92 ? -13.824 1.374 22.906 1.00 86.62 92 ASN A O 1
ATOM 743 N N . PRO A 1 93 ? -11.823 2.319 22.468 1.00 87.25 93 PRO A N 1
ATOM 744 C CA . PRO A 1 93 ? -11.969 2.167 21.036 1.00 87.25 93 PRO A CA 1
ATOM 745 C C . PRO A 1 93 ? -11.956 0.678 20.663 1.00 87.25 93 PRO A C 1
ATOM 747 O O . PRO A 1 93 ? -11.260 -0.144 21.260 1.00 87.25 93 PRO A O 1
ATOM 750 N N . SER A 1 94 ? -12.729 0.320 19.640 1.00 89.62 94 SER A N 1
ATOM 751 C CA . SER A 1 94 ? -12.801 -1.042 19.109 1.00 89.62 94 SER A CA 1
ATOM 752 C C . SER A 1 94 ? -12.686 -1.045 17.588 1.00 89.62 94 SER A C 1
ATOM 754 O O . SER A 1 94 ? -12.885 -0.021 16.931 1.00 89.62 94 SER A O 1
ATOM 756 N N . TYR A 1 95 ? -12.395 -2.214 17.013 1.00 89.81 95 TYR A N 1
ATOM 757 C CA . TYR A 1 95 ? -12.391 -2.376 15.559 1.00 89.81 95 TYR A CA 1
ATOM 758 C C . TYR A 1 95 ? -13.756 -2.041 14.938 1.00 89.81 95 TYR A C 1
ATOM 760 O O . TYR A 1 95 ? -13.803 -1.332 13.937 1.00 89.81 95 TYR A O 1
ATOM 768 N N . GLU A 1 96 ? -14.858 -2.461 15.569 1.00 92.31 96 GLU A N 1
ATOM 769 C CA . GLU A 1 96 ? -16.218 -2.163 15.096 1.00 92.31 96 GLU A CA 1
ATOM 770 C C . GLU A 1 96 ? -16.521 -0.662 15.090 1.00 92.31 96 GLU A C 1
ATOM 772 O O . GLU A 1 96 ? -17.151 -0.156 14.164 1.00 92.31 96 GLU A O 1
ATOM 777 N N . PHE A 1 97 ? -16.021 0.085 16.078 1.00 93.19 97 PHE A N 1
ATOM 778 C CA . PHE A 1 97 ? -16.163 1.538 16.070 1.00 93.19 97 PHE A CA 1
ATOM 779 C C . PHE A 1 97 ? -15.413 2.176 14.893 1.00 93.19 97 PHE A C 1
ATOM 781 O O . PHE A 1 97 ? -15.962 3.024 14.189 1.00 93.19 97 PHE A O 1
ATOM 788 N N . ILE A 1 98 ? -14.179 1.737 14.631 1.00 93.00 98 ILE A N 1
ATOM 789 C CA . ILE A 1 98 ? -13.384 2.255 13.509 1.00 93.00 98 ILE A CA 1
ATOM 790 C C . ILE A 1 98 ? -14.019 1.877 12.166 1.00 93.00 98 ILE A C 1
ATOM 792 O O . ILE A 1 98 ? -14.037 2.688 11.238 1.00 93.00 98 ILE A O 1
ATOM 796 N N . LYS A 1 99 ? -14.593 0.676 12.071 1.00 95.12 99 LYS A N 1
ATOM 797 C CA . LYS A 1 99 ? -15.388 0.243 10.924 1.00 95.12 99 LYS A CA 1
ATOM 798 C C . LYS A 1 99 ? -16.573 1.185 10.685 1.00 95.12 99 LYS A C 1
ATOM 800 O O . LYS A 1 99 ? -16.747 1.658 9.566 1.00 95.12 99 LYS A O 1
ATOM 805 N N . GLY A 1 100 ? -17.307 1.541 11.740 1.00 97.06 100 GLY A N 1
ATOM 806 C CA . GLY A 1 100 ? -18.403 2.511 11.669 1.00 97.06 100 GLY A CA 1
ATOM 807 C C . GLY A 1 100 ? -17.960 3.900 11.191 1.00 97.06 100 GLY A C 1
ATOM 808 O O . GLY A 1 100 ? -18.660 4.523 10.391 1.00 97.06 100 GLY A O 1
ATOM 809 N N . ILE A 1 101 ? -16.774 4.373 11.603 1.00 97.06 101 ILE A N 1
ATOM 810 C CA . ILE A 1 101 ? -16.187 5.607 11.050 1.00 97.06 101 ILE A CA 1
ATOM 811 C C . ILE A 1 101 ? -15.934 5.442 9.546 1.00 97.06 101 ILE A C 1
ATOM 813 O O . ILE A 1 101 ? -16.393 6.270 8.766 1.00 97.06 101 ILE A O 1
ATOM 817 N N . ALA A 1 102 ? -15.260 4.368 9.125 1.00 96.44 102 ALA A N 1
ATOM 818 C CA . ALA A 1 102 ? -14.936 4.124 7.717 1.00 96.44 102 ALA A CA 1
ATOM 819 C C . ALA A 1 102 ? -16.179 4.013 6.818 1.00 96.44 102 ALA A C 1
ATOM 821 O O . ALA A 1 102 ? -16.174 4.471 5.673 1.00 96.44 102 ALA A O 1
ATOM 822 N N . GLU A 1 103 ? -17.254 3.402 7.316 1.00 97.31 103 GLU A N 1
ATOM 823 C CA . GLU A 1 103 ? -18.537 3.319 6.616 1.00 97.31 103 GLU A CA 1
ATOM 824 C C . GLU A 1 103 ? -19.166 4.697 6.431 1.00 97.31 103 GLU A C 1
ATOM 826 O O . GLU A 1 103 ? -19.609 5.011 5.325 1.00 97.31 103 GLU A O 1
ATOM 831 N N . LYS A 1 104 ? -19.151 5.524 7.482 1.00 97.69 104 LYS A N 1
ATOM 832 C CA . LYS A 1 104 ? -19.748 6.863 7.482 1.00 97.69 104 LYS A CA 1
ATOM 833 C C . LYS A 1 104 ? -18.975 7.865 6.628 1.00 97.69 104 LYS A C 1
ATOM 835 O O . LYS A 1 104 ? -19.594 8.721 6.008 1.00 97.69 104 LYS A O 1
ATOM 840 N N . THR A 1 105 ? -17.648 7.769 6.600 1.00 97.25 105 THR A N 1
ATOM 841 C CA . THR A 1 105 ? -16.790 8.753 5.922 1.00 97.25 105 THR A CA 1
ATOM 842 C C . THR A 1 105 ? -16.294 8.299 4.558 1.00 97.25 105 THR A C 1
ATOM 844 O O . THR A 1 105 ? -15.797 9.109 3.787 1.00 97.25 105 THR A O 1
ATOM 847 N N . GLY A 1 106 ? -16.388 7.009 4.236 1.00 96.38 106 GLY A N 1
ATOM 848 C CA . GLY A 1 106 ? -15.823 6.468 3.000 1.00 96.38 106 GLY A CA 1
ATOM 849 C C . GLY A 1 106 ? -14.311 6.226 3.051 1.00 96.38 106 GLY A C 1
ATOM 850 O O . GLY A 1 106 ? -13.758 5.725 2.075 1.00 96.38 106 GLY A O 1
ATOM 851 N N . VAL A 1 107 ? -13.630 6.492 4.175 1.00 96.12 107 VAL A N 1
ATOM 852 C CA . VAL A 1 107 ? -12.186 6.229 4.336 1.00 96.12 107 VAL A CA 1
ATOM 853 C C . VAL A 1 107 ? -11.955 4.730 4.552 1.00 96.12 107 VAL A C 1
ATOM 855 O O . VAL A 1 107 ? -11.813 4.243 5.674 1.00 96.12 107 VAL A O 1
ATOM 858 N N . LYS A 1 108 ? -11.974 3.977 3.450 1.00 96.12 108 LYS A N 1
ATOM 859 C CA . LYS A 1 108 ? -12.013 2.505 3.458 1.00 96.12 108 LYS A CA 1
ATOM 860 C C . LYS A 1 108 ? -10.719 1.848 2.998 1.00 96.12 108 LYS A C 1
ATOM 862 O O . LYS A 1 108 ? -10.571 0.644 3.178 1.00 96.12 108 LYS A O 1
ATOM 867 N N . MET A 1 109 ? -9.776 2.598 2.437 1.00 95.94 109 MET A N 1
ATOM 868 C CA . MET A 1 109 ? -8.531 2.032 1.921 1.00 95.94 109 MET A CA 1
ATOM 869 C C . MET A 1 109 ? -7.751 1.292 3.019 1.00 95.94 109 MET A C 1
ATOM 871 O O . MET A 1 109 ? -7.723 1.693 4.184 1.00 95.94 109 MET A O 1
ATOM 875 N N . GLY A 1 110 ? -7.107 0.194 2.640 1.00 96.12 110 GLY A N 1
ATOM 876 C CA . GLY A 1 110 ? -6.160 -0.530 3.486 1.00 96.12 110 GLY A CA 1
ATOM 877 C C . GLY A 1 110 ? -4.871 -0.813 2.733 1.00 96.12 110 GLY A C 1
ATOM 878 O O . GLY A 1 110 ? -4.842 -0.737 1.505 1.00 96.12 110 GLY A O 1
ATOM 879 N N . LYS A 1 111 ? -3.801 -1.158 3.449 1.00 96.44 111 LYS A N 1
ATOM 880 C CA . LYS A 1 111 ? -2.510 -1.488 2.844 1.00 96.44 111 LYS A CA 1
ATOM 881 C C . LYS A 1 111 ? -1.827 -2.681 3.491 1.00 96.44 111 LYS A C 1
ATOM 883 O O . LYS A 1 111 ? -1.767 -2.808 4.715 1.00 96.44 111 LYS A O 1
ATOM 888 N N . TRP A 1 112 ? -1.233 -3.516 2.649 1.00 98.06 112 TRP A N 1
ATOM 889 C CA . TRP A 1 112 ? -0.179 -4.439 3.038 1.00 98.06 112 TRP A CA 1
ATOM 890 C C . TRP A 1 112 ? 1.148 -3.688 3.107 1.00 98.06 112 TRP A C 1
ATOM 892 O O . TRP A 1 112 ? 1.532 -3.018 2.153 1.00 98.06 112 TRP A O 1
ATOM 902 N N . ASN A 1 113 ? 1.844 -3.805 4.235 1.00 96.06 113 ASN A N 1
ATOM 903 C CA . ASN A 1 113 ? 3.151 -3.207 4.474 1.00 96.06 113 ASN A CA 1
ATOM 904 C C . ASN A 1 113 ? 4.217 -4.304 4.495 1.00 96.06 113 ASN A C 1
ATOM 906 O O . ASN A 1 113 ? 4.106 -5.263 5.267 1.00 96.06 113 ASN A O 1
ATOM 910 N N . MET A 1 114 ? 5.249 -4.121 3.678 1.00 95.81 114 MET A N 1
ATOM 911 C CA . MET A 1 114 ? 6.531 -4.814 3.745 1.00 95.81 114 MET A CA 1
ATOM 912 C C . MET A 1 114 ? 7.565 -3.794 4.208 1.00 95.81 114 MET A C 1
ATOM 914 O O . MET A 1 114 ? 7.828 -2.830 3.497 1.00 95.81 114 MET A O 1
ATOM 918 N N . GLU A 1 115 ? 8.128 -3.978 5.395 1.00 93.19 115 GLU A N 1
ATOM 919 C CA . GLU A 1 115 ? 9.060 -3.027 6.014 1.00 93.19 115 GLU A CA 1
ATOM 920 C C . GLU A 1 115 ? 10.440 -3.671 6.166 1.00 93.19 115 GLU A C 1
ATOM 922 O O . GLU A 1 115 ? 10.541 -4.891 6.307 1.00 93.19 115 GLU A O 1
ATOM 927 N N . LYS A 1 116 ? 11.493 -2.847 6.234 1.00 92.62 116 LYS A N 1
ATOM 928 C CA . LYS A 1 116 ? 12.883 -3.290 6.457 1.00 92.62 116 LYS A CA 1
ATOM 929 C C . LYS A 1 116 ? 13.407 -4.238 5.370 1.00 92.62 116 LYS A C 1
ATOM 931 O O . LYS A 1 116 ? 14.224 -5.118 5.642 1.00 92.62 116 LYS A O 1
ATOM 936 N N . ILE A 1 117 ? 12.954 -4.052 4.132 1.00 94.19 117 ILE A N 1
ATOM 937 C CA . ILE A 1 117 ? 13.458 -4.796 2.978 1.00 94.19 117 ILE A CA 1
ATOM 938 C C . ILE A 1 117 ? 14.919 -4.398 2.749 1.00 94.19 117 ILE A C 1
ATOM 940 O O . ILE A 1 117 ? 15.284 -3.221 2.823 1.00 94.19 117 ILE A O 1
ATOM 944 N N . ARG A 1 118 ? 15.766 -5.391 2.479 1.00 92.44 118 ARG A N 1
ATOM 945 C CA . ARG A 1 118 ? 17.199 -5.195 2.243 1.00 92.44 118 ARG A CA 1
ATOM 946 C C . ARG A 1 118 ? 17.488 -4.599 0.863 1.00 92.44 118 ARG A C 1
ATOM 948 O O . ARG A 1 118 ? 16.760 -4.840 -0.100 1.00 92.44 118 ARG A O 1
ATOM 955 N N . PHE A 1 119 ? 18.619 -3.901 0.772 1.00 92.12 119 PHE A N 1
ATOM 956 C CA . PHE A 1 119 ? 19.132 -3.270 -0.449 1.00 92.12 119 PHE A CA 1
ATOM 957 C C . PHE A 1 119 ? 19.227 -4.222 -1.653 1.00 92.12 119 PHE A C 1
ATOM 959 O O . PHE A 1 119 ? 18.897 -3.842 -2.773 1.00 92.12 119 PHE A O 1
ATOM 966 N N . ASP A 1 120 ? 19.652 -5.463 -1.426 1.00 91.19 120 ASP A N 1
ATOM 967 C CA . ASP A 1 120 ? 19.850 -6.482 -2.462 1.00 91.19 120 ASP A CA 1
ATOM 968 C C . ASP A 1 120 ? 18.545 -7.137 -2.942 1.00 91.19 120 ASP A C 1
ATOM 970 O O . ASP A 1 120 ? 18.525 -7.771 -3.994 1.00 91.19 120 ASP A O 1
ATOM 974 N N . LYS A 1 121 ? 17.444 -6.969 -2.200 1.00 94.19 121 LYS A N 1
ATOM 975 C CA . LYS A 1 121 ? 16.141 -7.572 -2.520 1.00 94.19 121 LYS A CA 1
ATOM 976 C C . LYS A 1 121 ? 15.118 -6.582 -3.070 1.00 94.19 121 LYS A C 1
ATOM 978 O O . LYS A 1 121 ? 14.218 -6.989 -3.804 1.00 94.19 121 LYS A O 1
ATOM 983 N N . VAL A 1 122 ? 15.222 -5.298 -2.715 1.00 96.31 122 VAL A N 1
ATOM 984 C CA . VAL A 1 122 ? 14.151 -4.320 -2.970 1.00 96.31 122 VAL A CA 1
ATOM 985 C C . VAL A 1 122 ? 13.799 -4.184 -4.450 1.00 96.31 122 VAL A C 1
ATOM 987 O O . VAL A 1 122 ? 12.616 -4.192 -4.772 1.00 96.31 122 VAL A O 1
ATOM 990 N N . ASN A 1 123 ? 14.780 -4.145 -5.357 1.00 97.31 123 ASN A N 1
ATOM 991 C CA . ASN A 1 123 ? 14.500 -4.028 -6.793 1.00 97.31 123 ASN A CA 1
ATOM 992 C C . ASN A 1 123 ? 13.726 -5.239 -7.320 1.00 97.31 123 ASN A C 1
ATOM 994 O O . ASN A 1 123 ? 12.780 -5.084 -8.085 1.00 97.31 123 ASN A O 1
ATOM 998 N N . HIS A 1 124 ? 14.110 -6.444 -6.892 1.00 97.12 124 HIS A N 1
ATOM 999 C CA . HIS A 1 124 ? 13.444 -7.670 -7.313 1.00 97.12 124 HIS A CA 1
ATOM 1000 C C . HIS A 1 124 ? 11.982 -7.692 -6.852 1.00 97.12 124 HIS A C 1
ATOM 1002 O O . HIS A 1 124 ? 11.080 -7.867 -7.671 1.00 97.12 124 HIS A O 1
ATOM 1008 N N . TYR A 1 125 ? 11.735 -7.445 -5.562 1.00 98.00 125 TYR A N 1
ATOM 1009 C CA . TYR A 1 125 ? 10.369 -7.396 -5.038 1.00 98.00 125 TYR A CA 1
ATOM 1010 C C . TYR A 1 125 ? 9.551 -6.266 -5.654 1.00 98.00 125 TYR A C 1
ATOM 1012 O O . TYR A 1 125 ? 8.385 -6.475 -5.986 1.00 98.00 125 TYR A O 1
ATOM 1020 N N . TRP A 1 126 ? 10.148 -5.088 -5.837 1.00 98.44 126 TRP A N 1
ATOM 1021 C CA . TRP A 1 126 ? 9.467 -3.969 -6.468 1.00 98.44 126 TRP A CA 1
ATOM 1022 C C . TRP A 1 126 ? 9.046 -4.302 -7.894 1.00 98.44 126 TRP A C 1
ATOM 1024 O O . TRP A 1 126 ? 7.880 -4.118 -8.216 1.00 98.44 126 TRP A O 1
ATOM 1034 N N . ASN A 1 127 ? 9.929 -4.877 -8.713 1.00 98.25 127 ASN A N 1
ATOM 1035 C CA . ASN A 1 127 ? 9.585 -5.259 -10.081 1.00 98.25 127 ASN A CA 1
ATOM 1036 C C . ASN A 1 127 ? 8.398 -6.233 -10.121 1.00 98.25 127 ASN A C 1
ATOM 1038 O O . ASN A 1 127 ? 7.474 -6.034 -10.909 1.00 98.25 127 ASN A O 1
ATOM 1042 N N . LEU A 1 128 ? 8.375 -7.243 -9.243 1.00 98.44 128 LEU A N 1
ATOM 1043 C CA . LEU A 1 128 ? 7.254 -8.184 -9.143 1.00 98.44 128 LEU A CA 1
ATOM 1044 C C . LEU A 1 128 ? 5.947 -7.483 -8.745 1.00 98.44 128 LEU A C 1
ATOM 1046 O O . LEU A 1 128 ? 4.920 -7.644 -9.406 1.00 98.44 128 LEU A O 1
ATOM 1050 N N . ILE A 1 129 ? 5.984 -6.681 -7.679 1.00 98.62 129 ILE A N 1
ATOM 1051 C CA . ILE A 1 129 ? 4.805 -6.015 -7.110 1.00 98.62 129 ILE A CA 1
ATOM 1052 C C . ILE A 1 129 ? 4.263 -4.945 -8.057 1.00 98.62 129 ILE A C 1
ATOM 1054 O O . ILE A 1 129 ? 3.055 -4.877 -8.282 1.00 98.62 129 ILE A O 1
ATOM 1058 N N . ALA A 1 130 ? 5.138 -4.125 -8.629 1.00 98.50 130 ALA A N 1
ATOM 1059 C CA . ALA A 1 130 ? 4.784 -3.066 -9.558 1.00 98.50 130 ALA A CA 1
ATOM 1060 C C . ALA A 1 130 ? 4.135 -3.652 -10.821 1.00 98.50 130 ALA A C 1
ATOM 1062 O O . ALA A 1 130 ? 3.051 -3.218 -11.211 1.00 98.50 130 ALA A O 1
ATOM 1063 N N . THR A 1 131 ? 4.725 -4.712 -11.389 1.00 98.31 131 THR A N 1
ATOM 1064 C CA . THR A 1 131 ? 4.160 -5.434 -12.543 1.00 98.31 131 THR A CA 1
ATOM 1065 C C . THR A 1 131 ? 2.796 -6.024 -12.210 1.00 98.31 131 THR A C 1
ATOM 1067 O O . THR A 1 131 ? 1.827 -5.794 -12.928 1.00 98.31 131 THR A O 1
ATOM 1070 N N . ALA A 1 132 ? 2.672 -6.731 -11.084 1.00 98.25 132 ALA A N 1
ATOM 1071 C CA . ALA A 1 132 ? 1.403 -7.330 -10.680 1.00 98.25 132 ALA A CA 1
ATOM 1072 C C . ALA A 1 132 ? 0.322 -6.284 -10.343 1.00 98.25 132 ALA A C 1
ATOM 1074 O O . ALA A 1 132 ? -0.865 -6.548 -10.535 1.00 98.25 132 ALA A O 1
ATOM 1075 N N . THR A 1 133 ? 0.707 -5.097 -9.868 1.00 98.25 133 THR A N 1
ATOM 1076 C CA . THR A 1 133 ? -0.210 -3.971 -9.627 1.00 98.25 133 THR A CA 1
ATOM 1077 C C . THR A 1 133 ? -0.716 -3.379 -10.939 1.00 98.25 133 THR A C 1
ATOM 1079 O O . THR A 1 133 ? -1.927 -3.272 -11.121 1.00 98.25 133 THR A O 1
ATOM 1082 N N . ARG A 1 134 ? 0.186 -3.071 -11.882 1.00 97.25 134 ARG A N 1
ATOM 1083 C CA . ARG A 1 134 ? -0.159 -2.620 -13.243 1.00 97.25 134 ARG A CA 1
ATOM 1084 C C . ARG A 1 134 ? -1.072 -3.629 -13.943 1.00 97.25 134 ARG A C 1
ATOM 1086 O O . ARG A 1 134 ? -2.072 -3.264 -14.553 1.00 97.25 134 ARG A O 1
ATOM 1093 N N . ASP A 1 135 ? -0.767 -4.915 -13.799 1.00 96.44 135 ASP A N 1
ATOM 1094 C CA . ASP A 1 135 ? -1.557 -6.017 -14.345 1.00 96.44 135 ASP A CA 1
ATOM 1095 C C . ASP A 1 135 ? -2.832 -6.300 -13.536 1.00 96.44 135 ASP A C 1
ATOM 1097 O O . ASP A 1 135 ? -3.442 -7.357 -13.706 1.00 96.44 135 ASP A O 1
ATOM 1101 N N . GLY A 1 136 ? -3.242 -5.422 -12.620 1.00 95.50 136 GLY A N 1
ATOM 1102 C CA . GLY A 1 136 ? -4.467 -5.545 -11.831 1.00 95.50 136 GLY A CA 1
ATOM 1103 C C . GLY A 1 136 ? -4.619 -6.858 -11.058 1.00 95.50 136 GLY A C 1
ATOM 1104 O O . GLY A 1 136 ? -5.740 -7.275 -10.777 1.00 95.50 136 GLY A O 1
ATOM 1105 N N . LYS A 1 137 ? -3.507 -7.536 -10.752 1.00 96.44 137 LYS A N 1
ATOM 1106 C CA . LYS A 1 137 ? -3.466 -8.780 -9.967 1.00 96.44 137 LYS A CA 1
ATOM 1107 C C . LYS A 1 137 ? -3.376 -8.496 -8.471 1.00 96.44 137 LYS A C 1
ATOM 1109 O O . LYS A 1 137 ? -3.746 -9.350 -7.673 1.00 96.44 137 LYS A O 1
ATOM 1114 N N . LEU A 1 138 ? -2.897 -7.317 -8.080 1.00 97.19 138 LEU A N 1
ATOM 1115 C CA . LEU A 1 138 ? -2.889 -6.860 -6.688 1.00 97.19 138 LEU A CA 1
ATOM 1116 C C . LEU A 1 138 ? -4.087 -5.939 -6.423 1.00 97.19 138 LEU A C 1
ATOM 1118 O O . LEU A 1 138 ? -5.172 -6.195 -6.946 1.00 97.19 138 LEU A O 1
ATOM 1122 N N . GLY A 1 139 ? -3.942 -4.947 -5.546 1.00 94.44 139 GLY A N 1
ATOM 1123 C CA . GLY A 1 139 ? -5.013 -4.002 -5.244 1.00 94.44 139 GLY A CA 1
ATOM 1124 C C . GLY A 1 139 ? -4.984 -2.769 -6.151 1.00 94.44 139 GLY A C 1
ATOM 1125 O O . GLY A 1 139 ? -4.787 -2.881 -7.361 1.00 94.44 139 GLY A O 1
ATOM 1126 N N . VAL A 1 140 ? -5.224 -1.593 -5.577 1.00 96.50 140 VAL A N 1
ATOM 1127 C CA . VAL A 1 140 ? -5.462 -0.350 -6.334 1.00 96.50 140 VAL A CA 1
ATOM 1128 C C . VAL A 1 140 ? -4.173 0.369 -6.729 1.00 96.50 140 VAL A C 1
ATOM 1130 O O . VAL A 1 140 ? -4.140 1.067 -7.737 1.00 96.50 140 VAL A O 1
ATOM 1133 N N . ALA A 1 141 ? -3.109 0.192 -5.949 1.00 96.88 141 ALA A N 1
ATOM 1134 C CA . ALA A 1 141 ? -1.817 0.822 -6.180 1.00 96.88 141 ALA A CA 1
ATOM 1135 C C . ALA A 1 141 ? -0.722 0.163 -5.339 1.00 96.88 141 ALA A C 1
ATOM 1137 O O . ALA A 1 141 ? -1.006 -0.536 -4.363 1.00 96.88 141 ALA A O 1
ATOM 1138 N N . ALA A 1 142 ? 0.532 0.454 -5.666 1.00 97.94 142 ALA A N 1
ATOM 1139 C CA . ALA A 1 142 ? 1.677 0.137 -4.833 1.00 97.94 142 ALA A CA 1
ATOM 1140 C C . ALA A 1 142 ? 2.696 1.280 -4.841 1.00 97.94 142 ALA A C 1
ATOM 1142 O O . ALA A 1 142 ? 2.814 2.013 -5.825 1.00 97.94 142 ALA A O 1
ATOM 1143 N N . LYS A 1 143 ? 3.450 1.414 -3.747 1.00 97.12 143 LYS A N 1
ATOM 1144 C CA . LYS A 1 143 ? 4.576 2.347 -3.656 1.00 97.12 143 LYS A CA 1
ATOM 1145 C C . LYS A 1 143 ? 5.767 1.756 -2.924 1.00 97.12 143 LYS A C 1
ATOM 1147 O O . LYS A 1 143 ? 5.591 0.925 -2.034 1.00 97.12 143 LYS A O 1
ATOM 1152 N N . VAL A 1 144 ? 6.958 2.225 -3.264 1.00 97.50 144 VAL A N 1
ATOM 1153 C CA . VAL A 1 144 ? 8.222 1.826 -2.638 1.00 97.50 144 VAL A CA 1
ATOM 1154 C C . VAL A 1 144 ? 9.067 3.042 -2.298 1.00 97.50 144 VAL A C 1
ATOM 1156 O O . VAL A 1 144 ? 9.083 4.018 -3.046 1.00 97.50 144 VAL A O 1
ATOM 1159 N N . THR A 1 145 ? 9.761 2.989 -1.166 1.00 94.75 145 THR A N 1
ATOM 1160 C CA . THR A 1 145 ? 10.730 4.021 -0.784 1.00 94.75 145 THR A CA 1
ATOM 1161 C C . THR A 1 145 ? 11.946 4.001 -1.709 1.00 94.75 145 THR A C 1
ATOM 1163 O O . THR A 1 145 ? 12.435 2.925 -2.054 1.00 94.75 145 THR A O 1
ATOM 1166 N N . THR A 1 146 ? 12.492 5.163 -2.043 1.00 93.06 146 THR A N 1
ATOM 1167 C CA . THR A 1 146 ? 13.775 5.290 -2.759 1.00 93.06 146 THR A CA 1
ATOM 1168 C C . THR A 1 146 ? 14.976 5.048 -1.833 1.00 93.06 146 THR A C 1
ATOM 1170 O O . THR A 1 146 ? 14.810 4.915 -0.615 1.00 93.06 146 THR A O 1
ATOM 1173 N N . ARG A 1 147 ? 16.203 5.010 -2.378 1.00 90.00 147 ARG A N 1
ATOM 1174 C CA . ARG A 1 147 ? 17.446 4.904 -1.586 1.00 90.00 147 ARG A CA 1
ATOM 1175 C C . ARG A 1 147 ? 17.562 6.063 -0.600 1.00 90.00 147 ARG A C 1
ATOM 1177 O O . ARG A 1 147 ? 17.925 5.829 0.552 1.00 90.00 147 ARG A O 1
ATOM 1184 N N . PHE A 1 148 ? 17.194 7.270 -1.037 1.00 85.50 148 PHE A N 1
ATOM 1185 C CA . PHE A 1 148 ? 17.156 8.470 -0.200 1.00 85.50 148 PHE A CA 1
ATOM 1186 C C . PHE A 1 148 ? 16.276 8.265 1.043 1.00 85.50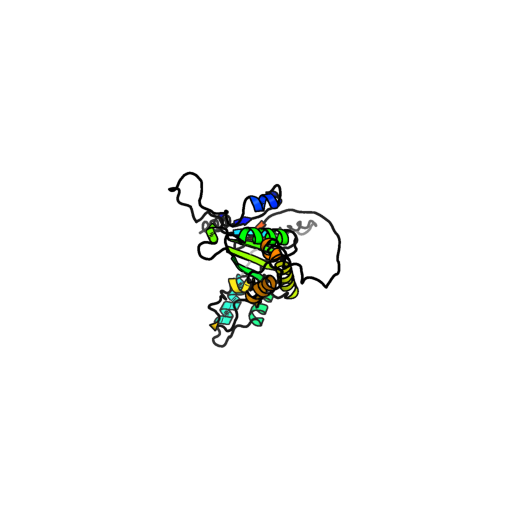 148 PHE A C 1
ATOM 1188 O O . PHE A 1 148 ? 16.708 8.491 2.171 1.00 85.50 148 PHE A O 1
ATOM 1195 N N . ALA A 1 149 ? 15.060 7.744 0.850 1.00 86.00 149 ALA A N 1
ATOM 1196 C CA . ALA A 1 149 ? 14.091 7.545 1.927 1.00 86.00 149 ALA A CA 1
ATOM 1197 C C . ALA A 1 149 ? 14.363 6.314 2.811 1.00 86.00 149 ALA A C 1
ATOM 1199 O O . ALA A 1 149 ? 13.944 6.282 3.970 1.00 86.00 149 ALA A O 1
ATOM 1200 N N . ALA A 1 150 ? 15.028 5.284 2.280 1.00 83.50 150 ALA A N 1
ATOM 1201 C CA . ALA A 1 150 ? 15.261 4.034 3.001 1.00 83.50 150 ALA A CA 1
ATOM 1202 C C . ALA A 1 150 ? 16.209 4.212 4.202 1.00 83.50 150 ALA A C 1
ATOM 1204 O O . ALA A 1 150 ? 15.986 3.597 5.251 1.00 83.50 150 ALA A O 1
ATOM 1205 N N . ALA A 1 151 ? 17.236 5.065 4.062 1.00 72.88 151 ALA A N 1
ATOM 1206 C CA . ALA A 1 151 ? 18.244 5.377 5.083 1.00 72.88 151 ALA A CA 1
ATOM 1207 C C . ALA A 1 151 ? 18.635 4.150 5.951 1.00 72.88 151 ALA A C 1
ATOM 1209 O O . ALA A 1 151 ? 18.736 3.024 5.462 1.00 72.88 151 ALA A O 1
ATOM 1210 N N . SER A 1 152 ? 18.832 4.332 7.261 1.00 70.00 152 SER A N 1
ATOM 1211 C CA . SER A 1 152 ? 19.126 3.242 8.209 1.00 70.00 152 SER A CA 1
ATOM 1212 C C . SER A 1 152 ? 17.920 2.348 8.543 1.00 70.00 152 SER A C 1
ATOM 1214 O O . SER A 1 152 ? 18.068 1.346 9.243 1.00 70.00 152 SER A O 1
ATOM 1216 N N . LYS A 1 153 ? 16.715 2.691 8.067 1.00 77.81 153 LYS A N 1
ATOM 1217 C CA . LYS A 1 153 ? 15.456 2.003 8.406 1.00 77.81 153 LYS A CA 1
ATOM 1218 C C . LYS A 1 153 ? 15.130 0.848 7.450 1.00 77.81 153 LYS A C 1
ATOM 1220 O O . LYS A 1 153 ? 14.295 0.004 7.784 1.00 77.81 153 LYS A O 1
ATOM 1225 N N . GLY A 1 154 ? 15.821 0.778 6.312 1.00 89.50 154 GLY A N 1
ATOM 1226 C CA . GLY A 1 154 ? 15.567 -0.182 5.242 1.00 89.50 154 GLY A CA 1
ATOM 1227 C C . GLY A 1 154 ? 14.403 0.240 4.346 1.00 89.50 154 GLY A C 1
ATOM 1228 O O . GLY A 1 154 ? 13.658 1.171 4.647 1.00 89.50 154 GLY A O 1
ATOM 1229 N N . TYR A 1 155 ? 14.243 -0.460 3.225 1.00 94.94 155 TYR A N 1
ATOM 1230 C CA . TYR A 1 155 ? 13.224 -0.125 2.234 1.00 94.94 155 TYR A CA 1
ATOM 1231 C C . TYR A 1 155 ? 11.838 -0.579 2.695 1.00 94.94 155 TYR A C 1
ATOM 1233 O O . TYR A 1 155 ? 11.701 -1.601 3.376 1.00 94.94 155 TYR A O 1
ATOM 1241 N N . SER A 1 156 ? 10.804 0.160 2.298 1.00 95.62 156 SER A N 1
ATOM 1242 C CA . SER A 1 156 ? 9.410 -0.219 2.538 1.00 95.62 156 SER A CA 1
ATOM 1243 C C . SER A 1 156 ? 8.619 -0.260 1.238 1.00 95.62 156 SER A C 1
ATOM 1245 O O . SER A 1 156 ? 8.749 0.637 0.408 1.00 95.62 156 SER A O 1
ATOM 1247 N N . ILE A 1 157 ? 7.793 -1.295 1.073 1.00 97.81 157 ILE A N 1
ATOM 1248 C CA . ILE A 1 157 ? 6.822 -1.421 -0.018 1.00 97.81 157 ILE A CA 1
ATOM 1249 C C . ILE A 1 157 ? 5.420 -1.480 0.588 1.00 97.81 157 ILE A C 1
ATOM 1251 O O . ILE A 1 157 ? 5.162 -2.254 1.512 1.00 97.81 157 ILE A O 1
ATOM 1255 N N . HIS A 1 158 ? 4.511 -0.671 0.053 1.00 97.69 158 HIS A N 1
ATOM 1256 C CA . HIS A 1 158 ? 3.108 -0.633 0.448 1.00 97.69 158 HIS A CA 1
ATOM 1257 C C . HIS A 1 158 ? 2.236 -1.015 -0.742 1.00 97.69 158 HIS A C 1
ATOM 1259 O O . HIS A 1 158 ? 2.418 -0.469 -1.828 1.00 97.69 158 HIS A O 1
ATOM 1265 N N . ILE A 1 159 ? 1.287 -1.925 -0.531 1.00 98.19 159 ILE A N 1
ATOM 1266 C CA . ILE A 1 159 ? 0.326 -2.374 -1.542 1.00 98.19 159 ILE A CA 1
ATOM 1267 C C . ILE A 1 159 ? -1.072 -2.051 -1.032 1.00 98.19 159 ILE A C 1
ATOM 1269 O O . ILE A 1 159 ? -1.499 -2.591 -0.012 1.00 98.19 159 ILE A O 1
ATOM 1273 N N . PHE A 1 160 ? -1.774 -1.169 -1.731 1.00 97.12 160 PHE A N 1
ATOM 1274 C CA . PHE A 1 160 ? -3.072 -0.646 -1.329 1.00 97.12 160 PHE A CA 1
ATOM 1275 C C . PHE A 1 160 ? -4.211 -1.502 -1.865 1.00 97.12 160 PHE A C 1
ATOM 1277 O O . PHE A 1 160 ? -4.150 -2.003 -2.981 1.00 97.12 160 PHE A O 1
ATOM 1284 N N . THR A 1 161 ? -5.280 -1.612 -1.092 1.00 96.94 161 THR A N 1
ATOM 1285 C CA . THR A 1 161 ? -6.526 -2.321 -1.412 1.00 96.94 161 THR A CA 1
ATOM 1286 C C . THR A 1 161 ? -7.699 -1.371 -1.203 1.00 96.94 161 THR A C 1
ATOM 1288 O O . THR A 1 161 ? -7.612 -0.457 -0.382 1.00 96.94 161 THR A O 1
ATOM 1291 N N . LYS A 1 162 ? -8.795 -1.566 -1.940 1.00 95.19 162 LYS A N 1
ATOM 1292 C CA . LYS A 1 162 ? -9.887 -0.581 -1.980 1.00 95.19 162 LYS A CA 1
ATOM 1293 C C . LYS A 1 162 ? -10.632 -0.472 -0.648 1.00 95.19 162 LYS A C 1
ATOM 1295 O O . LYS A 1 162 ? -11.046 0.617 -0.263 1.00 95.19 162 LYS A O 1
ATOM 1300 N N . ASN A 1 163 ? -10.817 -1.597 0.041 1.00 95.81 163 ASN A N 1
ATOM 1301 C CA . ASN A 1 163 ? -11.639 -1.665 1.240 1.00 95.81 163 ASN A CA 1
ATOM 1302 C C . ASN A 1 163 ? -11.046 -2.627 2.279 1.00 95.81 163 ASN A C 1
ATOM 1304 O O . ASN A 1 163 ? -11.023 -3.837 2.066 1.00 95.81 163 ASN A O 1
ATOM 1308 N N . PHE A 1 164 ? -10.632 -2.119 3.440 1.00 96.06 164 PHE A N 1
ATOM 1309 C CA . PHE A 1 164 ? -10.097 -2.950 4.519 1.00 96.06 164 PHE A CA 1
ATOM 1310 C C . PHE A 1 164 ? -11.131 -3.866 5.174 1.00 96.06 164 PHE A C 1
ATOM 1312 O O . PHE A 1 164 ? -10.747 -4.830 5.832 1.00 96.06 164 PHE A O 1
ATOM 1319 N N . MET A 1 165 ? -12.419 -3.583 4.982 1.00 95.62 165 MET A N 1
ATOM 1320 C CA . MET A 1 165 ? -13.520 -4.423 5.449 1.00 95.62 165 MET A CA 1
ATOM 1321 C C . MET A 1 165 ? -13.816 -5.584 4.491 1.00 95.62 165 MET A C 1
ATOM 1323 O O . MET A 1 165 ? -14.540 -6.504 4.862 1.00 95.62 165 MET A O 1
ATOM 1327 N N . ASP A 1 166 ? -13.279 -5.561 3.265 1.00 96.25 166 ASP A N 1
ATOM 1328 C CA . ASP A 1 166 ? -13.393 -6.675 2.321 1.00 96.25 166 ASP A CA 1
ATOM 1329 C C . ASP A 1 166 ? -12.257 -7.674 2.545 1.00 96.25 166 ASP A C 1
ATOM 1331 O O . ASP A 1 166 ? -11.226 -7.663 1.869 1.00 96.25 166 ASP A O 1
ATOM 1335 N N . GLU A 1 167 ? -12.458 -8.555 3.523 1.00 95.06 167 GLU A N 1
ATOM 1336 C CA . GLU A 1 167 ? -11.484 -9.588 3.872 1.00 95.06 167 GLU A CA 1
ATOM 1337 C C . GLU A 1 167 ? -11.098 -10.501 2.720 1.00 95.06 167 GLU A C 1
ATOM 1339 O O . GLU A 1 167 ? -9.946 -10.931 2.632 1.00 95.06 167 GLU A O 1
ATOM 1344 N N . LYS A 1 168 ? -12.023 -10.755 1.795 1.00 96.19 168 LYS A N 1
ATOM 1345 C CA . LYS A 1 168 ? -11.742 -11.602 0.640 1.00 96.19 168 LYS A CA 1
ATOM 1346 C C . LYS A 1 168 ? -10.744 -10.925 -0.290 1.00 96.19 168 LYS A C 1
ATOM 1348 O O . LYS A 1 168 ? -9.810 -11.591 -0.738 1.00 96.19 168 LYS A O 1
ATOM 1353 N N . ASP A 1 169 ? -10.893 -9.625 -0.547 1.00 95.12 169 ASP A N 1
ATOM 1354 C CA . ASP A 1 169 ? -9.970 -8.900 -1.422 1.00 95.12 169 ASP A CA 1
ATOM 1355 C C . ASP A 1 169 ? -8.565 -8.803 -0.821 1.00 95.12 169 ASP A C 1
ATOM 1357 O O . ASP A 1 169 ? -7.584 -9.179 -1.469 1.00 95.12 169 ASP A O 1
ATOM 1361 N N . TRP A 1 170 ? -8.429 -8.371 0.435 1.00 94.62 170 TRP A N 1
ATOM 1362 C CA . TRP A 1 170 ? -7.086 -8.201 0.987 1.00 94.62 170 TRP A CA 1
ATOM 1363 C C . TRP A 1 170 ? -6.384 -9.537 1.286 1.00 94.62 170 TRP A C 1
ATOM 1365 O O . TRP A 1 170 ? -5.155 -9.600 1.182 1.00 94.62 170 TRP A O 1
ATOM 1375 N N . MET A 1 171 ? -7.122 -10.633 1.521 1.00 94.81 171 MET A N 1
ATOM 1376 C CA . MET A 1 171 ? -6.558 -11.993 1.522 1.00 94.81 171 MET A CA 1
ATOM 1377 C C . MET A 1 171 ? -6.174 -12.493 0.120 1.00 94.81 171 MET A C 1
ATOM 1379 O O . MET A 1 171 ? -5.143 -13.150 -0.025 1.00 94.81 171 MET A O 1
ATOM 1383 N N . ARG A 1 172 ? -6.943 -12.164 -0.927 1.00 96.75 172 ARG A N 1
ATOM 1384 C CA . ARG A 1 172 ? -6.579 -12.453 -2.328 1.00 96.75 172 ARG A CA 1
ATOM 1385 C C . ARG A 1 172 ? -5.267 -11.763 -2.705 1.00 96.75 172 ARG A C 1
ATOM 1387 O O . ARG A 1 172 ? -4.406 -12.387 -3.325 1.00 96.75 172 ARG A O 1
ATOM 1394 N N . VAL A 1 173 ? -5.090 -10.503 -2.305 1.00 97.44 173 VAL A N 1
ATOM 1395 C CA . VAL A 1 173 ? -3.831 -9.768 -2.510 1.00 97.44 173 VAL A CA 1
ATOM 1396 C C . VAL A 1 173 ? -2.677 -10.449 -1.777 1.00 97.44 173 VAL A C 1
ATOM 1398 O O . VAL A 1 173 ? -1.620 -10.644 -2.371 1.00 97.44 173 VAL A O 1
ATOM 1401 N N . GLU A 1 174 ? -2.875 -10.877 -0.528 1.00 95.94 174 GLU A N 1
ATOM 1402 C CA . GLU A 1 174 ? -1.860 -11.632 0.214 1.00 95.94 174 GLU A CA 1
ATOM 1403 C C . GLU A 1 174 ? -1.452 -12.917 -0.511 1.00 95.94 174 GLU A C 1
ATOM 1405 O O . GLU A 1 174 ? -0.265 -13.160 -0.721 1.00 95.94 174 GLU A O 1
ATOM 1410 N N . TYR A 1 175 ? -2.436 -13.722 -0.918 1.00 95.62 175 TYR A N 1
ATOM 1411 C CA . TYR A 1 175 ? -2.205 -14.958 -1.657 1.00 95.62 175 TYR A CA 1
ATOM 1412 C C . TYR A 1 175 ? -1.376 -14.697 -2.913 1.00 95.62 175 TYR A C 1
ATOM 1414 O O . TYR A 1 175 ? -0.398 -15.402 -3.171 1.00 95.62 175 TYR A O 1
ATOM 1422 N N . GLN A 1 176 ? -1.713 -13.640 -3.656 1.00 96.94 176 GLN A N 1
ATOM 1423 C CA . GLN A 1 176 ? -0.974 -13.295 -4.856 1.00 96.94 176 GLN A CA 1
ATOM 1424 C C . GLN A 1 176 ? 0.462 -12.859 -4.548 1.00 96.94 176 GLN A C 1
ATOM 1426 O O . GLN A 1 176 ? 1.376 -13.296 -5.245 1.00 96.94 176 GLN A O 1
ATOM 1431 N N . LEU A 1 177 ? 0.694 -12.081 -3.484 1.00 96.19 177 LEU A N 1
ATOM 1432 C CA . LEU A 1 177 ? 2.048 -11.746 -3.028 1.00 96.19 177 LEU A CA 1
ATOM 1433 C C . LEU A 1 177 ? 2.857 -13.015 -2.715 1.00 96.19 177 LEU A C 1
ATOM 1435 O O . LEU A 1 177 ? 3.987 -13.155 -3.182 1.00 96.19 177 LEU A O 1
ATOM 1439 N N . ARG A 1 178 ? 2.270 -13.978 -1.993 1.00 93.88 178 ARG A N 1
ATOM 1440 C CA . ARG A 1 178 ? 2.940 -15.248 -1.664 1.00 93.88 178 ARG A CA 1
ATOM 1441 C C . ARG A 1 178 ? 3.219 -16.111 -2.895 1.00 93.88 178 ARG A C 1
ATOM 1443 O O . ARG A 1 178 ? 4.299 -16.683 -2.980 1.00 93.88 178 ARG A O 1
ATOM 1450 N N . SER A 1 179 ? 2.307 -16.151 -3.869 1.00 92.94 179 SER A N 1
ATOM 1451 C CA . SER A 1 179 ? 2.507 -16.890 -5.128 1.00 92.94 179 SER A CA 1
ATOM 1452 C C . SER A 1 179 ? 3.668 -16.352 -5.976 1.00 92.94 179 SER A C 1
ATOM 1454 O O . SER A 1 179 ? 4.230 -17.077 -6.788 1.00 92.94 179 SER A O 1
ATOM 1456 N N . MET A 1 180 ? 4.050 -15.087 -5.766 1.00 94.06 180 MET A N 1
ATOM 1457 C CA . MET A 1 180 ? 5.212 -14.451 -6.394 1.00 94.06 180 MET A CA 1
ATOM 1458 C C . MET A 1 180 ? 6.489 -14.624 -5.560 1.00 94.06 180 MET A C 1
ATOM 1460 O O . MET A 1 180 ? 7.428 -13.846 -5.705 1.00 94.06 180 MET A O 1
ATOM 1464 N N . SER A 1 181 ? 6.522 -15.607 -4.656 1.00 90.88 181 SER A N 1
ATOM 1465 C CA . SER A 1 181 ? 7.672 -15.904 -3.797 1.00 90.88 181 SER A CA 1
ATOM 1466 C C . SER A 1 181 ? 8.075 -14.758 -2.858 1.00 90.88 181 SER A C 1
ATOM 1468 O O . SER A 1 181 ? 9.225 -14.669 -2.428 1.00 90.88 181 SER A O 1
ATOM 1470 N N . ILE A 1 182 ? 7.138 -13.875 -2.490 1.00 90.75 182 ILE A N 1
ATOM 1471 C CA . ILE A 1 182 ? 7.393 -12.850 -1.472 1.00 90.75 182 ILE A CA 1
ATOM 1472 C C . ILE A 1 182 ? 7.328 -13.513 -0.099 1.00 90.75 182 ILE A C 1
ATOM 1474 O O . ILE A 1 182 ? 6.251 -13.834 0.410 1.00 90.75 182 ILE A O 1
ATOM 1478 N N . VAL A 1 183 ? 8.494 -13.697 0.515 1.00 90.06 183 VAL A N 1
ATOM 1479 C CA . VAL A 1 183 ? 8.646 -14.359 1.823 1.00 90.06 183 VAL A CA 1
ATOM 1480 C C . VAL A 1 183 ? 8.648 -13.386 3.002 1.00 90.06 183 VAL A C 1
ATOM 1482 O O . VAL A 1 183 ? 8.472 -13.796 4.148 1.00 90.06 183 VAL A O 1
ATOM 1485 N N . GLU A 1 184 ? 8.783 -12.085 2.728 1.00 90.81 184 GLU A N 1
ATOM 1486 C CA . GLU A 1 184 ? 8.880 -11.057 3.764 1.00 90.81 184 GLU A CA 1
ATOM 1487 C C . GLU A 1 184 ? 7.652 -11.030 4.678 1.00 90.81 184 GLU A C 1
ATOM 1489 O O . GLU A 1 184 ? 6.541 -11.465 4.342 1.00 90.81 184 GLU A O 1
ATOM 1494 N N . LYS A 1 185 ? 7.856 -10.480 5.871 1.00 94.25 185 LYS A N 1
ATOM 1495 C CA . LYS A 1 185 ? 6.773 -10.241 6.813 1.00 94.25 185 LYS A CA 1
ATOM 1496 C C . LYS A 1 185 ? 5.812 -9.192 6.242 1.00 94.25 185 LYS A C 1
ATOM 1498 O O . LYS A 1 185 ? 6.219 -8.075 5.939 1.00 94.25 185 LYS A O 1
ATOM 1503 N N . LEU A 1 186 ? 4.536 -9.550 6.149 1.00 95.50 186 LEU A N 1
ATOM 1504 C CA . LEU A 1 186 ? 3.448 -8.705 5.671 1.00 95.50 186 LEU A CA 1
ATOM 1505 C C . LEU A 1 186 ? 2.585 -8.258 6.852 1.00 95.50 186 LEU A C 1
ATOM 1507 O O . LEU A 1 186 ? 2.186 -9.085 7.673 1.00 95.50 186 LEU A O 1
ATOM 1511 N N . LYS A 1 187 ? 2.270 -6.963 6.938 1.00 95.81 187 LYS A N 1
ATOM 1512 C CA . LYS A 1 187 ? 1.302 -6.412 7.904 1.00 95.81 187 LYS A CA 1
ATOM 1513 C C . LYS A 1 187 ? 0.190 -5.670 7.181 1.00 95.81 187 LYS A C 1
ATOM 1515 O O . LYS A 1 187 ? 0.471 -4.699 6.481 1.00 95.81 187 LYS A O 1
ATOM 1520 N N . TYR A 1 188 ? -1.052 -6.075 7.390 1.00 96.81 188 TYR A N 1
ATOM 1521 C CA . TYR A 1 188 ? -2.212 -5.401 6.829 1.00 96.81 188 TYR A CA 1
ATOM 1522 C C . TYR A 1 188 ? -2.771 -4.361 7.800 1.00 96.81 188 TYR A C 1
ATOM 1524 O O . TYR A 1 188 ? -3.110 -4.699 8.937 1.00 96.81 188 TYR A O 1
ATOM 1532 N N . ARG A 1 189 ? -2.875 -3.103 7.364 1.00 94.38 189 ARG A N 1
ATOM 1533 C CA . ARG A 1 189 ? -3.344 -1.971 8.175 1.00 94.38 189 ARG A CA 1
ATOM 1534 C C . ARG A 1 189 ? -4.341 -1.105 7.385 1.00 94.38 189 ARG A C 1
ATOM 1536 O O . ARG A 1 189 ? -4.039 -0.771 6.241 1.00 94.38 189 ARG A O 1
ATOM 1543 N N . PRO A 1 190 ? -5.479 -0.700 7.974 1.00 95.25 190 PRO A N 1
ATOM 1544 C CA . PRO A 1 190 ? -6.359 0.324 7.412 1.00 95.2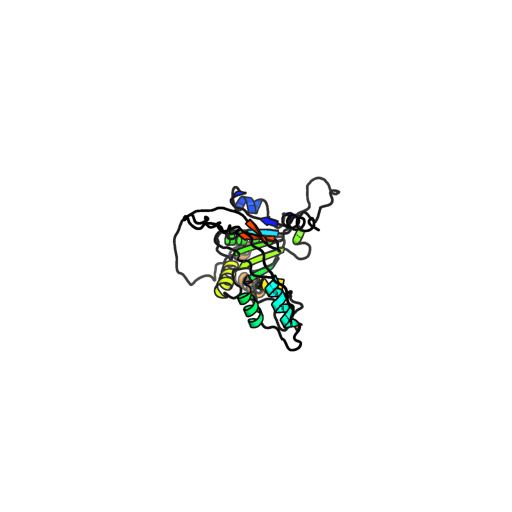5 190 PRO A CA 1
ATOM 1545 C C . PRO A 1 190 ? -5.637 1.666 7.271 1.00 95.25 190 PRO A C 1
ATOM 1547 O O . PRO A 1 190 ? -4.963 2.091 8.209 1.00 95.25 190 PRO A O 1
ATOM 1550 N N . GLU A 1 191 ? -5.831 2.384 6.165 1.00 92.69 191 GLU A N 1
ATOM 1551 C CA . GLU A 1 191 ? -5.333 3.765 6.046 1.00 92.69 191 GLU A CA 1
ATOM 1552 C C . GLU A 1 191 ? -5.971 4.679 7.083 1.00 92.69 191 GLU A C 1
ATOM 1554 O O . GLU A 1 191 ? -5.305 5.555 7.633 1.00 92.69 191 GLU A O 1
ATOM 1559 N N . LEU A 1 192 ? -7.222 4.400 7.457 1.00 93.50 192 LEU A N 1
ATOM 1560 C CA . LEU A 1 192 ? -7.893 5.108 8.536 1.00 93.50 192 LEU A CA 1
ATOM 1561 C C . LEU A 1 192 ? -7.078 5.075 9.841 1.00 93.50 192 LEU A C 1
ATOM 1563 O O . LEU A 1 192 ? -6.979 6.088 10.520 1.00 93.50 192 LEU A O 1
ATOM 1567 N N . TYR A 1 193 ? -6.387 3.974 10.161 1.00 91.94 193 TYR A N 1
ATOM 1568 C CA . TYR A 1 193 ? -5.518 3.936 11.345 1.00 91.94 193 TYR A CA 1
ATOM 1569 C C . TYR A 1 193 ? -4.349 4.920 11.233 1.00 91.94 193 TYR A C 1
ATOM 1571 O O . TYR A 1 193 ? -3.831 5.371 12.247 1.00 91.94 193 TYR A O 1
ATOM 1579 N N . THR A 1 194 ? -3.850 5.200 10.028 1.00 88.38 194 THR A N 1
ATOM 1580 C CA . THR A 1 194 ? -2.807 6.213 9.813 1.00 88.38 194 THR A CA 1
ATOM 1581 C C . THR A 1 194 ? -3.372 7.617 10.025 1.00 88.38 194 THR A C 1
ATOM 1583 O O . THR A 1 194 ? -2.777 8.377 10.785 1.00 88.38 194 THR A O 1
ATOM 1586 N N . HIS A 1 195 ? -4.546 7.930 9.471 1.00 89.62 195 HIS A N 1
ATOM 1587 C CA . HIS A 1 195 ? -5.180 9.242 9.658 1.00 89.62 195 HIS A CA 1
ATOM 1588 C C . HIS A 1 195 ? -5.591 9.527 11.110 1.00 89.62 195 HIS A C 1
ATOM 1590 O O . HIS A 1 195 ? -5.516 10.671 11.547 1.00 89.62 195 HIS A O 1
ATOM 1596 N N . LEU A 1 196 ? -5.992 8.495 11.859 1.00 89.19 196 LEU A N 1
ATOM 1597 C CA . LEU A 1 196 ? -6.374 8.602 13.273 1.00 89.19 196 LEU A CA 1
ATOM 1598 C C . LEU A 1 196 ? -5.184 8.525 14.246 1.00 89.19 196 LEU A C 1
ATOM 1600 O O . LEU A 1 196 ? -5.376 8.585 15.457 1.00 89.19 196 LEU A O 1
ATOM 1604 N N . GLY A 1 197 ? -3.957 8.348 13.744 1.00 86.69 197 GLY A N 1
ATOM 1605 C CA . GLY A 1 197 ? -2.760 8.272 14.585 1.00 86.69 197 GLY A CA 1
ATOM 1606 C C . GLY A 1 197 ? -2.607 6.975 15.392 1.00 86.69 197 GLY A C 1
ATOM 1607 O O . GLY A 1 197 ? -1.877 6.951 16.374 1.00 86.69 197 GLY A O 1
ATOM 1608 N N . ILE A 1 198 ? -3.266 5.883 14.993 1.00 84.44 198 ILE A N 1
ATOM 1609 C CA . ILE A 1 198 ? -3.258 4.600 15.716 1.00 84.44 198 ILE A CA 1
ATOM 1610 C C . ILE A 1 198 ? -2.007 3.791 15.341 1.00 84.44 198 ILE A C 1
ATOM 1612 O O . ILE A 1 198 ? -2.023 2.982 14.410 1.00 84.44 198 ILE A O 1
ATOM 1616 N N . TYR A 1 199 ? -0.892 4.009 16.036 1.00 81.12 199 TYR A N 1
ATOM 1617 C CA . TYR A 1 199 ? 0.385 3.323 15.795 1.00 81.12 199 TYR A CA 1
ATOM 1618 C C . TYR A 1 199 ? 0.677 2.225 16.835 1.00 81.12 199 TYR A C 1
ATOM 1620 O O . TYR A 1 199 ? -0.192 1.820 17.600 1.00 81.12 199 TYR A O 1
ATOM 1628 N N . ASN A 1 200 ? 1.872 1.619 16.784 1.00 74.69 200 ASN A N 1
ATOM 1629 C CA . ASN A 1 200 ? 2.226 0.482 17.653 1.00 74.69 200 ASN A CA 1
ATOM 1630 C C . ASN A 1 200 ? 2.280 0.856 19.146 1.00 74.69 200 ASN A C 1
ATOM 1632 O O . ASN A 1 200 ? 2.067 0.002 19.999 1.00 74.69 200 ASN A O 1
ATOM 1636 N N . ASP A 1 201 ? 2.583 2.112 19.446 1.00 73.94 201 ASP A N 1
ATOM 1637 C CA . ASP A 1 201 ? 2.582 2.723 20.779 1.00 73.94 201 ASP A CA 1
ATOM 1638 C C . ASP A 1 201 ? 1.165 2.929 21.343 1.00 73.94 201 ASP A C 1
ATOM 1640 O O . ASP A 1 201 ? 0.985 2.972 22.561 1.00 73.94 201 ASP A O 1
ATOM 1644 N N . CYS A 1 202 ? 0.135 2.923 20.490 1.00 70.25 202 CYS A N 1
ATOM 1645 C CA . CYS A 1 202 ? -1.274 2.929 20.889 1.00 70.25 202 CYS A CA 1
ATOM 1646 C C . CYS A 1 202 ? -1.772 1.585 21.454 1.00 70.25 202 CYS A C 1
ATOM 1648 O O . CYS A 1 202 ? -2.974 1.416 21.640 1.00 70.25 202 CYS A O 1
ATOM 1650 N N . ILE A 1 203 ? -0.886 0.627 21.764 1.00 67.00 203 ILE A N 1
ATOM 1651 C CA . ILE A 1 203 ? -1.271 -0.665 22.365 1.00 67.00 203 ILE A CA 1
ATOM 1652 C C . ILE A 1 203 ? -2.047 -0.499 23.681 1.00 67.00 203 ILE A C 1
ATOM 1654 O O . ILE A 1 203 ? -2.885 -1.335 24.013 1.00 67.00 203 ILE A O 1
ATOM 1658 N N . HIS A 1 204 ? -1.815 0.605 24.396 1.00 70.69 204 HIS A N 1
ATOM 1659 C CA . HIS A 1 204 ? -2.540 0.966 25.613 1.00 70.69 204 HIS A CA 1
ATOM 1660 C C . HIS A 1 204 ? -4.040 1.224 25.376 1.00 70.69 204 HIS A C 1
ATOM 1662 O O . HIS A 1 204 ? -4.822 1.104 26.311 1.00 70.69 204 HIS A O 1
ATOM 1668 N N . LEU A 1 205 ? -4.456 1.509 24.134 1.00 73.94 205 LEU A N 1
ATOM 1669 C CA . LEU A 1 205 ? -5.863 1.631 23.733 1.00 73.94 205 LEU A CA 1
ATOM 1670 C C . LEU A 1 205 ? -6.538 0.268 23.489 1.00 73.94 205 LEU A C 1
ATOM 1672 O O . LEU A 1 205 ? -7.686 0.217 23.062 1.00 73.94 205 LEU A O 1
ATOM 1676 N N . GLY A 1 206 ? -5.820 -0.848 23.657 1.00 75.12 206 GLY A N 1
ATOM 1677 C CA . GLY A 1 206 ? -6.344 -2.194 23.401 1.00 75.12 206 GLY A CA 1
ATOM 1678 C C . GLY A 1 206 ? -6.539 -2.536 21.917 1.00 75.12 206 GLY A C 1
ATOM 1679 O O . GLY A 1 206 ? -6.981 -3.640 21.597 1.00 75.12 206 GLY A O 1
ATOM 1680 N N . ILE A 1 207 ? -6.173 -1.635 20.999 1.00 79.75 207 ILE A N 1
ATOM 1681 C CA . ILE A 1 207 ? -6.248 -1.841 19.549 1.00 79.75 207 ILE A CA 1
ATOM 1682 C C . ILE A 1 207 ? -4.862 -2.151 18.988 1.00 79.75 207 ILE A C 1
ATOM 1684 O O . ILE A 1 207 ? -3.900 -1.410 19.182 1.00 79.75 207 ILE A O 1
ATOM 1688 N N . LYS A 1 208 ? -4.764 -3.237 18.215 1.00 85.06 208 LYS A N 1
ATOM 1689 C CA . LYS A 1 208 ? -3.574 -3.511 17.401 1.00 85.06 208 LYS A CA 1
ATOM 1690 C C . LYS A 1 208 ? -3.518 -2.530 16.235 1.00 85.06 208 LYS A C 1
ATOM 1692 O O . LYS A 1 208 ? -4.506 -2.353 15.536 1.00 85.06 208 LYS A O 1
ATOM 1697 N N . SER A 1 209 ? -2.338 -2.003 15.936 1.00 85.19 209 SER A N 1
ATOM 1698 C CA . SER A 1 209 ? -2.075 -1.118 14.788 1.00 85.19 209 SER A CA 1
ATOM 1699 C C . SER A 1 209 ? -2.202 -1.794 13.407 1.00 85.19 209 SER A C 1
ATOM 1701 O O . SER A 1 209 ? -1.980 -1.152 12.381 1.00 85.19 209 SER A O 1
ATOM 1703 N N . PHE A 1 210 ? -2.519 -3.090 13.360 1.00 89.88 210 PHE A N 1
ATOM 1704 C CA . PHE A 1 210 ? -2.713 -3.892 12.154 1.00 89.88 210 PHE A CA 1
ATOM 1705 C C . PHE A 1 210 ? -3.827 -4.921 12.384 1.00 89.88 210 PHE A C 1
ATOM 1707 O O . PHE A 1 210 ? -4.019 -5.395 13.504 1.00 89.88 210 PHE A O 1
ATOM 1714 N N . LEU A 1 211 ? -4.528 -5.302 11.314 1.00 91.19 211 LEU A N 1
ATOM 1715 C CA . LEU A 1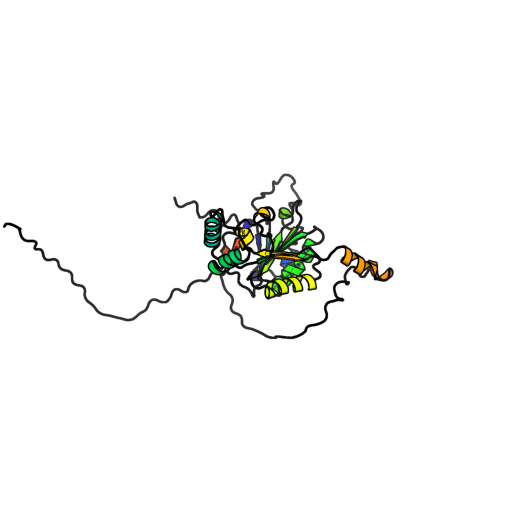 211 ? -5.583 -6.323 11.352 1.00 91.19 211 LEU A CA 1
ATOM 1716 C C . LEU A 1 211 ? -5.018 -7.730 11.161 1.00 91.19 211 LEU A C 1
ATOM 1718 O O . LEU A 1 211 ? -5.441 -8.670 11.827 1.00 91.19 211 LEU A O 1
ATOM 1722 N N . LYS A 1 212 ? -4.016 -7.874 10.286 1.00 93.00 212 LYS A N 1
ATOM 1723 C CA . LYS A 1 212 ? -3.340 -9.152 10.035 1.00 93.00 212 LYS A CA 1
ATOM 1724 C C . LYS A 1 212 ? -1.843 -8.958 9.928 1.00 93.00 212 LYS A C 1
ATOM 1726 O O . LYS A 1 212 ? -1.360 -7.938 9.445 1.00 93.00 212 LYS A O 1
ATOM 1731 N N . GLN A 1 213 ? -1.107 -9.971 10.358 1.00 92.81 213 GLN A N 1
ATOM 1732 C CA . GLN A 1 213 ? 0.324 -10.064 10.148 1.00 92.81 213 GLN A CA 1
ATOM 1733 C C . GLN A 1 213 ? 0.666 -11.494 9.752 1.00 92.81 213 GLN A C 1
ATOM 1735 O O . GLN A 1 213 ? 0.310 -12.423 10.474 1.00 92.81 213 GLN A O 1
ATOM 1740 N N . THR A 1 214 ? 1.377 -11.667 8.644 1.00 89.56 214 THR A N 1
ATOM 1741 C CA . THR A 1 214 ? 1.848 -12.975 8.180 1.00 89.56 214 THR A CA 1
ATOM 1742 C C . THR A 1 214 ? 3.328 -12.924 7.839 1.00 89.56 214 THR A C 1
ATOM 1744 O O . THR A 1 214 ? 3.889 -11.870 7.546 1.00 89.56 214 THR A O 1
ATOM 1747 N N . GLY A 1 215 ? 3.999 -14.062 7.916 1.00 80.25 215 GLY A N 1
ATOM 1748 C CA . GLY A 1 215 ? 5.407 -14.206 7.575 1.00 80.25 215 GLY A CA 1
ATOM 1749 C C . GLY A 1 215 ? 5.739 -15.682 7.478 1.00 80.25 215 GLY A C 1
ATOM 1750 O O . GLY A 1 215 ? 5.083 -16.494 8.130 1.00 80.25 215 GLY A O 1
ATOM 1751 N N . ILE A 1 216 ? 6.731 -16.013 6.662 1.00 67.75 216 ILE A N 1
ATOM 1752 C CA . ILE A 1 216 ? 7.303 -17.356 6.641 1.00 67.75 216 ILE A CA 1
ATOM 1753 C C . ILE A 1 216 ? 8.284 -17.427 7.816 1.00 67.75 216 ILE A C 1
ATOM 1755 O O . ILE A 1 216 ? 9.085 -16.507 8.010 1.00 67.75 216 ILE A O 1
ATOM 1759 N N . ARG A 1 217 ? 8.165 -18.443 8.679 1.00 55.25 217 ARG A N 1
ATOM 1760 C CA . ARG A 1 217 ? 9.103 -18.605 9.802 1.00 55.25 217 ARG A CA 1
ATOM 1761 C C . ARG A 1 217 ? 10.454 -19.046 9.237 1.00 55.25 217 ARG A C 1
ATOM 1763 O O . ARG A 1 217 ? 10.484 -19.893 8.354 1.00 55.25 217 ARG A O 1
ATOM 1770 N N . LYS A 1 218 ? 11.566 -18.531 9.777 1.00 49.91 218 LYS A N 1
ATOM 1771 C CA . LYS A 1 218 ? 12.931 -18.942 9.373 1.00 49.91 218 LYS A CA 1
ATOM 1772 C C . LYS A 1 218 ? 13.140 -20.463 9.439 1.00 49.91 218 LYS A C 1
ATOM 1774 O O . LYS A 1 218 ? 13.827 -21.026 8.602 1.00 49.91 218 LYS A O 1
ATOM 1779 N N . GLU A 1 219 ? 12.502 -21.120 10.403 1.00 45.91 219 GLU A N 1
ATOM 1780 C CA . GLU A 1 219 ? 12.545 -22.576 10.600 1.00 45.91 219 GLU A CA 1
ATOM 1781 C C . GLU A 1 219 ? 11.936 -23.355 9.419 1.00 45.91 219 GLU A C 1
ATOM 1783 O O . GLU A 1 219 ? 12.422 -24.424 9.062 1.00 45.91 219 GLU A O 1
ATOM 1788 N N . GLU A 1 220 ? 10.907 -22.806 8.766 1.00 50.06 220 GLU A N 1
ATOM 1789 C CA . GLU A 1 220 ? 10.282 -23.414 7.583 1.00 50.06 220 GLU A CA 1
ATOM 1790 C C . GLU A 1 220 ? 11.114 -23.172 6.315 1.00 50.06 220 GLU A C 1
ATOM 1792 O O . GLU A 1 220 ? 11.044 -23.960 5.382 1.00 50.06 220 GLU A O 1
ATOM 1797 N N . GLU A 1 221 ? 11.933 -22.118 6.282 1.00 48.28 221 GLU A N 1
ATOM 1798 C CA . GLU A 1 221 ? 12.888 -21.854 5.198 1.00 48.28 221 GLU A CA 1
ATOM 1799 C C . GLU A 1 221 ? 14.062 -22.855 5.244 1.00 48.28 221 GLU A C 1
ATOM 1801 O O . GLU A 1 221 ? 14.467 -23.386 4.208 1.00 48.28 221 GLU A O 1
ATOM 1806 N N . GLU A 1 222 ? 14.555 -23.194 6.444 1.00 47.12 222 GLU A N 1
ATOM 1807 C CA . GLU A 1 222 ? 15.627 -24.182 6.639 1.00 47.12 222 GLU A CA 1
ATOM 1808 C C . GLU A 1 222 ? 15.167 -25.641 6.481 1.00 47.12 222 GLU A C 1
ATOM 1810 O O . GLU A 1 222 ? 15.886 -26.417 5.858 1.00 47.12 222 GLU A O 1
ATOM 1815 N N . ASP A 1 223 ? 13.978 -26.038 6.957 1.00 49.97 223 ASP A N 1
ATOM 1816 C CA . ASP A 1 223 ? 13.457 -27.410 6.762 1.00 49.97 223 ASP A CA 1
ATOM 1817 C C . ASP A 1 223 ? 13.180 -27.717 5.276 1.00 49.97 223 ASP A C 1
ATOM 1819 O O . ASP A 1 223 ? 13.366 -28.837 4.793 1.00 49.97 223 ASP A O 1
ATOM 1823 N N . VAL A 1 224 ? 12.801 -26.689 4.515 1.00 50.00 224 VAL A N 1
ATOM 1824 C CA . VAL A 1 224 ? 12.579 -26.764 3.068 1.00 50.00 224 VAL A CA 1
ATOM 1825 C C . VAL A 1 224 ? 13.899 -26.882 2.290 1.00 50.00 224 VAL A C 1
ATOM 1827 O O . VAL A 1 224 ? 13.964 -27.613 1.301 1.00 50.00 224 VAL A O 1
ATOM 1830 N N . LEU A 1 225 ? 14.973 -26.237 2.754 1.00 48.00 225 LEU A N 1
ATOM 1831 C CA . LEU A 1 225 ? 16.319 -26.359 2.173 1.00 48.00 225 LEU A CA 1
ATOM 1832 C C . LEU A 1 225 ? 17.078 -27.610 2.658 1.00 48.00 225 LEU A C 1
ATOM 1834 O O . LEU A 1 225 ? 17.927 -28.139 1.938 1.00 48.00 225 LEU A O 1
ATOM 1838 N N . GLY A 1 226 ? 16.779 -28.092 3.866 1.00 47.00 226 GLY A N 1
ATOM 1839 C CA . GLY A 1 226 ? 17.454 -29.212 4.526 1.00 47.00 226 GLY A CA 1
ATOM 1840 C C . GLY A 1 226 ? 17.048 -30.595 4.013 1.00 47.00 226 GLY A C 1
ATOM 1841 O O . GLY A 1 226 ? 17.814 -31.544 4.162 1.00 47.00 226 GLY A O 1
ATOM 1842 N N . LYS A 1 227 ? 15.882 -30.717 3.365 1.00 49.44 227 LYS A N 1
ATOM 1843 C CA . LYS A 1 227 ? 15.370 -31.977 2.790 1.00 49.44 227 LYS A CA 1
ATOM 1844 C C . LYS A 1 227 ? 15.822 -32.252 1.349 1.00 49.44 227 LYS A C 1
ATOM 1846 O O . LYS A 1 227 ? 15.443 -33.277 0.787 1.00 49.44 227 LYS A O 1
ATOM 1851 N N . LEU A 1 228 ? 16.625 -31.371 0.750 1.00 42.84 228 LEU A N 1
ATOM 1852 C CA . LEU A 1 228 ? 17.124 -31.532 -0.619 1.00 42.84 228 LEU A CA 1
ATOM 1853 C C . LEU A 1 228 ? 18.521 -32.191 -0.654 1.00 42.84 228 LEU A C 1
ATOM 1855 O O . LEU A 1 228 ? 19.381 -31.859 0.179 1.00 42.84 228 LEU A O 1
ATOM 1859 N N . PRO A 1 229 ? 18.788 -33.099 -1.621 1.00 49.34 229 PRO A N 1
ATOM 1860 C CA . PRO A 1 229 ? 20.115 -33.675 -1.836 1.00 49.34 229 PRO A CA 1
ATOM 1861 C C . PRO A 1 229 ? 21.182 -32.584 -1.999 1.00 49.34 229 PRO A C 1
ATOM 1863 O O . PRO A 1 229 ? 20.923 -31.512 -2.545 1.00 49.34 229 PRO A O 1
ATOM 1866 N N . SER A 1 230 ? 22.395 -32.831 -1.496 1.00 53.12 230 SER A N 1
ATOM 1867 C CA . SER A 1 230 ? 23.472 -31.829 -1.408 1.00 53.12 230 SER A CA 1
ATOM 1868 C C . SER A 1 230 ? 23.875 -31.202 -2.744 1.00 53.12 230 SER A C 1
ATOM 1870 O O . SER A 1 230 ? 24.360 -30.073 -2.749 1.00 53.12 230 SER A O 1
ATOM 1872 N N . GLU A 1 231 ? 23.657 -31.905 -3.853 1.00 48.81 231 GLU A N 1
ATOM 1873 C CA . GLU A 1 231 ? 24.018 -31.445 -5.197 1.00 48.81 231 GLU A CA 1
ATOM 1874 C C . GLU A 1 231 ? 23.024 -30.412 -5.762 1.00 48.81 231 GLU A C 1
ATOM 1876 O O . GLU A 1 231 ? 23.434 -29.522 -6.500 1.00 48.81 231 GLU A O 1
ATOM 1881 N N . ASP A 1 232 ? 21.771 -30.397 -5.291 1.00 47.91 232 ASP A N 1
ATOM 1882 C CA . ASP A 1 232 ? 20.758 -29.410 -5.697 1.00 47.91 232 ASP A CA 1
ATOM 1883 C C . ASP A 1 232 ? 20.804 -28.111 -4.871 1.00 47.91 232 ASP A C 1
ATOM 1885 O O . ASP A 1 232 ? 20.160 -27.118 -5.209 1.00 47.91 232 ASP A O 1
ATOM 1889 N N . ARG A 1 233 ? 21.577 -28.054 -3.778 1.00 50.12 233 ARG A N 1
ATOM 1890 C CA . ARG A 1 233 ? 21.571 -26.893 -2.865 1.00 50.12 233 ARG A CA 1
ATOM 1891 C C . ARG A 1 233 ? 22.142 -25.606 -3.468 1.00 50.12 233 ARG A C 1
ATOM 1893 O O . ARG A 1 233 ? 21.758 -24.522 -3.026 1.00 50.12 233 ARG A O 1
ATOM 1900 N N . ARG A 1 234 ? 23.042 -25.705 -4.455 1.00 47.19 234 ARG A N 1
ATOM 1901 C CA . ARG A 1 234 ? 23.664 -24.541 -5.121 1.00 47.19 234 ARG A CA 1
ATOM 1902 C C . ARG A 1 234 ? 22.911 -24.064 -6.364 1.00 47.19 234 ARG A C 1
ATOM 1904 O O . ARG A 1 234 ? 22.928 -22.868 -6.634 1.00 47.19 234 ARG A O 1
ATOM 1911 N N . GLU A 1 235 ? 22.235 -24.964 -7.073 1.00 43.56 235 GLU A N 1
ATOM 1912 C CA . GLU A 1 235 ? 21.495 -24.643 -8.304 1.00 43.56 235 GLU A CA 1
ATOM 1913 C C . GLU A 1 235 ? 20.021 -24.293 -8.002 1.00 43.56 235 GLU A C 1
ATOM 1915 O O . GLU A 1 235 ? 19.428 -23.414 -8.628 1.00 43.56 235 GLU A O 1
ATOM 1920 N N . ASN A 1 236 ? 19.426 -24.925 -6.981 1.00 42.50 236 ASN A N 1
ATOM 1921 C CA . ASN A 1 236 ? 17.978 -24.932 -6.761 1.00 42.50 236 ASN A CA 1
ATOM 1922 C C . ASN A 1 236 ? 17.484 -23.950 -5.681 1.00 42.50 236 ASN A C 1
ATOM 1924 O O . ASN A 1 236 ? 16.289 -23.898 -5.390 1.00 42.50 236 ASN A O 1
ATOM 1928 N N . SER A 1 237 ? 18.355 -23.079 -5.152 1.00 44.53 237 SER A N 1
ATOM 1929 C CA . SER A 1 237 ? 17.984 -21.989 -4.224 1.00 44.53 237 SER A CA 1
ATOM 1930 C C . SER A 1 237 ? 16.992 -20.980 -4.837 1.00 44.53 237 SER A C 1
ATOM 1932 O O . SER A 1 237 ? 16.473 -20.113 -4.137 1.00 44.53 237 SER A O 1
ATOM 1934 N N . ARG A 1 238 ? 16.724 -21.079 -6.147 1.00 48.16 238 ARG A N 1
ATOM 1935 C CA . ARG A 1 238 ? 15.804 -20.212 -6.895 1.00 48.16 238 ARG A CA 1
ATOM 1936 C C . ARG A 1 238 ? 14.399 -20.791 -7.119 1.00 48.16 238 ARG A C 1
ATOM 1938 O O . ARG A 1 238 ? 13.514 -20.013 -7.452 1.00 48.16 238 ARG A O 1
ATOM 1945 N N . ASN A 1 239 ? 14.150 -22.088 -6.896 1.00 44.06 239 ASN A N 1
ATOM 1946 C CA . ASN A 1 239 ? 12.911 -22.745 -7.365 1.00 44.06 239 ASN A CA 1
ATOM 1947 C C . ASN A 1 239 ? 12.018 -23.390 -6.284 1.00 44.06 239 ASN A C 1
ATOM 1949 O O . ASN A 1 239 ? 10.984 -23.970 -6.616 1.00 44.06 239 ASN A O 1
ATOM 1953 N N . VAL A 1 240 ? 12.334 -23.283 -4.990 1.00 43.38 240 VAL A N 1
ATOM 1954 C CA . VAL A 1 240 ? 11.656 -24.107 -3.962 1.00 43.38 240 VAL A CA 1
ATOM 1955 C C . VAL A 1 240 ? 10.232 -23.639 -3.577 1.00 43.38 240 VAL A C 1
ATOM 1957 O O . VAL A 1 240 ? 9.492 -24.360 -2.913 1.00 43.38 240 VAL A O 1
ATOM 1960 N N . LEU A 1 241 ? 9.757 -22.485 -4.053 1.00 44.84 241 LEU A N 1
ATOM 1961 C CA . LEU A 1 241 ? 8.416 -21.972 -3.707 1.00 44.84 241 LEU A CA 1
ATOM 1962 C C . LEU A 1 241 ? 7.272 -22.452 -4.623 1.00 44.84 241 LEU A C 1
ATOM 1964 O O . LEU A 1 241 ? 6.109 -22.197 -4.323 1.00 44.84 241 LEU A O 1
ATOM 1968 N N . ALA A 1 242 ? 7.556 -23.203 -5.694 1.00 39.38 242 ALA A N 1
ATOM 1969 C CA . ALA A 1 242 ? 6.524 -23.677 -6.626 1.00 39.38 242 ALA A CA 1
ATOM 1970 C C . ALA A 1 242 ? 5.767 -24.944 -6.156 1.00 39.38 242 ALA A C 1
ATOM 1972 O O . ALA A 1 242 ? 4.675 -25.232 -6.644 1.00 39.38 242 ALA A O 1
ATOM 1973 N N . ALA A 1 243 ? 6.300 -25.709 -5.196 1.00 34.84 243 ALA A N 1
ATOM 1974 C CA . ALA A 1 243 ? 5.851 -27.086 -4.943 1.00 34.84 243 ALA A CA 1
ATOM 1975 C C . ALA A 1 243 ? 4.645 -27.257 -3.990 1.00 34.84 243 ALA A C 1
ATOM 1977 O O . ALA A 1 243 ? 4.286 -28.390 -3.674 1.00 34.84 243 ALA A O 1
ATOM 1978 N N . LYS A 1 244 ? 3.976 -26.183 -3.538 1.00 32.94 244 LYS A N 1
ATOM 1979 C CA . LYS A 1 244 ? 2.756 -26.307 -2.701 1.00 32.94 244 LYS A CA 1
ATOM 1980 C C . LYS A 1 244 ? 1.495 -25.657 -3.280 1.00 32.94 244 LYS A C 1
ATOM 1982 O O . LYS A 1 244 ? 0.459 -25.647 -2.621 1.00 32.94 244 LYS A O 1
ATOM 1987 N N . GLN A 1 245 ? 1.546 -25.165 -4.517 1.00 40.84 245 GLN A N 1
ATOM 1988 C CA . GLN A 1 245 ? 0.453 -24.415 -5.140 1.00 40.84 245 GLN A CA 1
ATOM 1989 C C . GLN A 1 245 ? -0.380 -25.290 -6.103 1.00 40.84 245 GLN A C 1
ATOM 1991 O O . GLN A 1 245 ? -0.369 -25.070 -7.310 1.00 40.84 245 GLN A O 1
ATOM 1996 N N . VAL A 1 246 ? -1.117 -26.296 -5.610 1.00 31.84 246 VAL A N 1
ATOM 1997 C CA . VAL A 1 246 ? -2.106 -27.020 -6.443 1.00 31.84 246 VAL A CA 1
ATOM 1998 C C . VAL A 1 246 ? -3.444 -27.196 -5.714 1.00 31.84 246 VAL A C 1
ATOM 2000 O O . VAL A 1 246 ? -3.483 -27.665 -4.581 1.00 31.84 246 VAL A O 1
ATOM 2003 N N . ARG A 1 247 ? -4.519 -26.88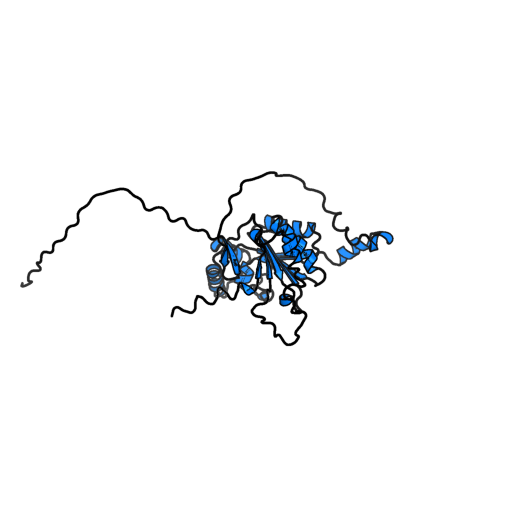3 -6.462 1.00 25.88 247 ARG A N 1
ATOM 2004 C CA . ARG A 1 247 ? -5.971 -26.802 -6.166 1.00 25.88 247 ARG A CA 1
ATOM 2005 C C . ARG A 1 247 ? -6.386 -25.474 -5.526 1.00 25.88 247 ARG A C 1
ATOM 2007 O O . ARG A 1 247 ? -6.107 -25.228 -4.368 1.00 25.88 247 ARG A O 1
ATOM 2014 N N . ILE A 1 248 ? -7.066 -24.567 -6.230 1.00 29.31 248 ILE A N 1
ATOM 2015 C CA . ILE A 1 248 ? -8.331 -24.754 -6.964 1.00 29.31 248 ILE A CA 1
ATOM 2016 C C . ILE A 1 248 ? -8.347 -23.903 -8.250 1.00 29.31 248 ILE A C 1
ATOM 2018 O O . ILE A 1 248 ? -7.967 -22.735 -8.240 1.00 29.31 248 ILE A O 1
ATOM 2022 N N . SER A 1 249 ? -8.820 -24.495 -9.346 1.00 27.89 249 SER A N 1
ATOM 2023 C CA . SER A 1 249 ? -9.177 -23.840 -10.607 1.00 27.89 249 SER A CA 1
ATOM 2024 C C . SER A 1 249 ? -10.649 -23.408 -10.601 1.00 27.89 249 SER A C 1
ATOM 2026 O O . SER A 1 249 ? -11.494 -24.175 -10.143 1.00 27.89 249 SER A O 1
ATOM 2028 N N . HIS A 1 250 ? -10.966 -22.226 -11.143 1.00 26.72 250 HIS A N 1
ATOM 2029 C CA . HIS A 1 250 ? -11.712 -22.067 -12.409 1.00 26.72 250 HIS A CA 1
ATOM 2030 C C . HIS A 1 250 ? -12.071 -20.591 -12.709 1.00 26.72 250 HIS A C 1
ATOM 2032 O O . HIS A 1 250 ? -12.696 -19.913 -11.903 1.00 26.72 250 HIS A O 1
ATOM 2038 N N . THR A 1 251 ? -11.627 -20.164 -13.903 1.00 25.28 251 THR A N 1
ATOM 2039 C CA . THR A 1 251 ? -12.270 -19.323 -14.944 1.00 25.28 251 THR A CA 1
ATOM 2040 C C . THR A 1 251 ? -13.036 -18.050 -14.580 1.00 25.28 251 THR A C 1
ATOM 2042 O O . THR A 1 251 ? -14.037 -18.147 -13.893 1.00 25.28 251 THR A O 1
ATOM 2045 N N . TYR A 1 252 ? -12.685 -16.924 -15.231 1.00 24.59 252 TYR A N 1
ATOM 2046 C CA . TYR A 1 252 ? -13.560 -16.193 -16.179 1.00 24.59 252 TYR A CA 1
ATOM 2047 C C . TYR A 1 252 ? -12.722 -15.383 -17.195 1.00 24.59 252 TYR A C 1
ATOM 2049 O O . TYR A 1 252 ? -11.726 -14.761 -16.826 1.00 24.59 252 TYR A O 1
ATOM 2057 N N . GLY A 1 253 ? -13.119 -15.441 -18.475 1.00 21.70 253 GLY A N 1
ATOM 2058 C CA . GLY A 1 253 ? -12.533 -14.736 -19.627 1.00 21.70 253 GLY A CA 1
ATOM 2059 C C . GLY A 1 253 ? -13.330 -13.490 -20.054 1.00 21.70 253 GLY A C 1
ATOM 2060 O O . GLY A 1 253 ? -14.531 -13.423 -19.820 1.00 21.70 253 GLY A O 1
ATOM 2061 N N . THR A 1 254 ? -12.635 -12.478 -20.604 1.00 25.81 254 THR A N 1
ATOM 2062 C CA . THR A 1 254 ? -12.714 -11.940 -22.004 1.00 25.81 254 THR A CA 1
ATOM 2063 C C . THR A 1 254 ? -13.620 -10.679 -22.158 1.00 25.81 254 THR A C 1
ATOM 2065 O O . THR A 1 254 ? -14.354 -10.399 -21.218 1.00 25.81 254 THR A O 1
ATOM 2068 N N . PRO A 1 255 ? -13.475 -9.809 -23.200 1.00 29.00 255 PRO A N 1
ATOM 2069 C CA . PRO A 1 255 ? -12.787 -8.510 -23.038 1.00 29.00 255 PRO A CA 1
ATOM 2070 C C . PRO A 1 255 ? -13.480 -7.277 -23.714 1.00 29.00 255 PRO A C 1
ATOM 2072 O O . PRO A 1 255 ? -14.514 -7.418 -24.352 1.00 29.00 255 PRO A O 1
ATOM 2075 N N . LEU A 1 256 ? -12.805 -6.110 -23.639 1.00 23.23 256 LEU A N 1
ATOM 2076 C CA . LEU A 1 256 ? -12.902 -4.868 -24.462 1.00 23.23 256 LEU A CA 1
ATOM 2077 C C . LEU A 1 256 ? -14.056 -3.864 -24.217 1.00 23.23 256 LEU A C 1
ATOM 2079 O O . LEU A 1 256 ? -15.220 -4.211 -24.348 1.00 23.23 256 LEU A O 1
ATOM 2083 N N . ASP A 1 257 ? -13.712 -2.589 -23.953 1.00 23.92 257 ASP A N 1
ATOM 2084 C CA . ASP A 1 257 ? -13.772 -1.474 -24.934 1.00 23.92 257 ASP A CA 1
ATOM 2085 C C . ASP A 1 257 ? -13.010 -0.227 -24.385 1.00 23.92 257 ASP A C 1
ATOM 2087 O O . ASP A 1 257 ? -12.949 -0.057 -23.160 1.00 23.92 257 ASP A O 1
ATOM 2091 N N . PRO A 1 258 ? -12.374 0.624 -25.222 1.00 27.97 258 PRO A N 1
ATOM 2092 C CA . PRO A 1 258 ? -11.542 1.746 -24.809 1.00 27.97 258 PRO A CA 1
ATOM 2093 C C . PRO A 1 258 ? -12.307 3.070 -24.890 1.00 27.97 258 PRO A C 1
ATOM 2095 O O . PRO A 1 258 ? -12.981 3.332 -25.873 1.00 27.97 258 PRO A O 1
ATOM 2098 N N . MET A 1 259 ? -12.121 3.955 -23.912 1.00 22.75 259 MET A N 1
ATOM 2099 C CA . MET A 1 259 ? -12.189 5.412 -24.096 1.00 22.75 259 MET A CA 1
ATOM 2100 C C . MET A 1 259 ? -11.604 6.067 -22.841 1.00 22.75 259 MET A C 1
ATOM 2102 O O . MET A 1 259 ? -12.183 6.036 -21.758 1.00 22.75 259 MET A O 1
ATOM 2106 N N . PHE A 1 260 ? -10.397 6.606 -22.998 1.00 26.28 260 PHE A N 1
ATOM 2107 C CA . PHE A 1 260 ? -9.615 7.294 -21.974 1.00 26.28 260 PHE A CA 1
ATOM 2108 C C . PHE A 1 260 ? -9.591 8.798 -22.257 1.00 26.28 260 PHE A C 1
ATOM 2110 O O . PHE A 1 260 ? -9.408 9.187 -23.410 1.00 26.28 260 PHE A O 1
ATOM 2117 N N . ARG A 1 261 ? -9.673 9.598 -21.182 1.00 24.17 261 ARG A N 1
ATOM 2118 C CA . ARG A 1 261 ? -9.103 10.950 -20.909 1.00 24.17 261 ARG A CA 1
ATOM 2119 C C . ARG A 1 261 ? -10.043 11.654 -19.910 1.00 24.17 261 ARG A C 1
ATOM 2121 O O . ARG A 1 261 ? -11.247 11.526 -20.048 1.00 24.17 261 ARG A O 1
ATOM 2128 N N . SER A 1 262 ? -9.635 12.432 -18.904 1.00 26.16 262 SER A N 1
ATOM 2129 C CA . SER A 1 262 ? -8.368 13.088 -18.539 1.00 26.16 262 SER A CA 1
ATOM 2130 C C . SER A 1 262 ? -8.474 13.670 -17.105 1.00 26.16 262 SER A C 1
ATOM 2132 O O . SER A 1 262 ? -9.577 13.740 -16.566 1.00 26.16 262 SER A O 1
ATOM 2134 N N . HIS A 1 263 ? -7.339 14.169 -16.587 1.00 26.62 263 HIS A N 1
ATOM 2135 C CA . HIS A 1 263 ? -7.105 14.983 -15.374 1.00 26.62 263 HIS A CA 1
ATOM 2136 C C . HIS A 1 263 ? -6.963 14.222 -14.041 1.00 26.62 263 HIS A C 1
ATOM 2138 O O . HIS A 1 263 ? -7.943 13.817 -13.414 1.00 26.62 263 HIS A O 1
ATOM 2144 N N . MET A 1 264 ? -5.704 14.083 -13.600 1.00 31.73 264 MET A N 1
ATOM 2145 C CA . MET A 1 264 ? -5.340 13.749 -12.221 1.00 31.73 264 MET A CA 1
ATOM 2146 C C . MET A 1 264 ? -5.258 15.038 -11.395 1.00 31.73 264 MET A C 1
ATOM 2148 O O . MET A 1 264 ? -4.544 15.966 -11.769 1.00 31.73 264 MET A O 1
ATOM 2152 N N . GLN A 1 265 ? -5.988 15.091 -10.284 1.00 31.06 265 GLN A N 1
ATOM 2153 C CA . GLN A 1 265 ? -5.785 16.066 -9.205 1.00 31.06 265 GLN A CA 1
ATOM 2154 C C . GLN A 1 265 ? -5.089 15.357 -8.041 1.00 31.06 265 GLN A C 1
ATOM 2156 O O . GLN A 1 265 ? -5.232 14.151 -7.912 1.00 31.06 265 GLN A O 1
ATOM 2161 N N . PHE A 1 266 ? -4.319 16.058 -7.213 1.00 36.66 266 PHE A N 1
ATOM 2162 C CA . PHE A 1 266 ? -3.632 15.444 -6.072 1.00 36.66 266 PHE A CA 1
ATOM 2163 C C . PHE A 1 266 ? -4.409 15.703 -4.778 1.00 36.66 266 PHE A C 1
ATOM 2165 O O . PHE A 1 266 ? -4.811 16.838 -4.525 1.00 36.66 266 PHE A O 1
ATOM 2172 N N . GLY A 1 267 ? -4.625 14.657 -3.978 1.00 35.47 267 GLY A N 1
ATOM 2173 C CA . GLY A 1 267 ? -5.213 14.754 -2.642 1.00 35.47 267 GLY A CA 1
ATOM 2174 C C . GLY A 1 267 ? -4.222 15.242 -1.590 1.00 35.47 267 GLY A C 1
ATOM 2175 O O . GLY A 1 267 ? -3.027 15.375 -1.853 1.00 35.47 267 GLY A O 1
ATOM 2176 N N . VAL A 1 268 ? -4.720 15.469 -0.373 1.00 33.41 268 VAL A N 1
ATOM 2177 C CA . VAL A 1 268 ? -4.004 16.112 0.754 1.00 33.41 268 VAL A CA 1
ATOM 2178 C C . VAL A 1 268 ? -2.719 15.362 1.174 1.00 33.41 268 VAL A C 1
ATOM 2180 O O . VAL A 1 268 ? -1.814 15.968 1.737 1.00 33.41 268 VAL A O 1
ATOM 2183 N N . ASP A 1 269 ? -2.586 14.080 0.808 1.00 36.72 269 ASP A N 1
ATOM 2184 C CA . ASP A 1 269 ? -1.393 13.243 1.043 1.00 36.72 269 ASP A CA 1
ATOM 2185 C C . ASP A 1 269 ? -0.597 12.896 -0.243 1.00 36.72 269 ASP A C 1
ATOM 2187 O O . ASP A 1 269 ? 0.264 12.009 -0.236 1.00 36.72 269 ASP A O 1
ATOM 2191 N N . GLY A 1 270 ? -0.873 13.572 -1.366 1.00 36.44 270 GLY A N 1
ATOM 2192 C CA . GLY A 1 270 ? -0.175 13.385 -2.646 1.00 36.44 270 GLY A CA 1
ATOM 2193 C C . GLY A 1 270 ? -0.643 12.186 -3.486 1.00 36.44 270 GLY A C 1
ATOM 2194 O O . GLY A 1 270 ? 0.049 11.791 -4.424 1.00 36.44 270 GLY A O 1
ATOM 2195 N N . TYR A 1 271 ? -1.799 11.589 -3.176 1.00 39.72 271 TYR A N 1
ATOM 2196 C CA . TYR A 1 271 ? -2.402 10.543 -4.012 1.00 39.72 271 TYR A CA 1
ATOM 2197 C C . TYR A 1 271 ? -3.058 11.144 -5.270 1.00 39.72 271 TYR A C 1
ATOM 2199 O O . TYR A 1 271 ? -3.684 12.198 -5.170 1.00 39.72 271 TYR A O 1
ATOM 2207 N N . PRO A 1 272 ? -2.963 10.497 -6.447 1.00 38.41 272 PRO A N 1
ATOM 2208 C CA . PRO A 1 272 ? -3.710 10.920 -7.626 1.00 38.41 272 PRO A CA 1
ATOM 2209 C C . PRO A 1 272 ? -5.206 10.581 -7.490 1.00 38.41 272 PRO A C 1
ATOM 2211 O O . PRO A 1 272 ? -5.587 9.438 -7.233 1.00 38.41 272 PRO A O 1
ATOM 2214 N N . ILE A 1 273 ? -6.041 11.588 -7.722 1.00 40.94 273 ILE A N 1
ATOM 2215 C CA . ILE A 1 273 ? -7.504 11.593 -7.729 1.00 40.94 273 ILE A CA 1
ATOM 2216 C C . ILE A 1 273 ? -7.977 11.636 -9.182 1.00 40.94 273 ILE A C 1
ATOM 2218 O O . ILE A 1 273 ? -7.460 12.408 -9.994 1.00 40.94 273 ILE A O 1
ATOM 2222 N N . ALA A 1 274 ? -9.003 10.855 -9.517 1.00 33.06 274 ALA A N 1
ATOM 2223 C CA . ALA A 1 274 ? -9.734 11.041 -10.765 1.00 33.06 274 ALA A CA 1
ATOM 2224 C C . ALA A 1 274 ? -10.572 12.328 -10.684 1.00 33.06 274 ALA A C 1
ATOM 2226 O O . ALA A 1 274 ? -11.498 12.406 -9.876 1.00 33.06 274 ALA A O 1
ATOM 2227 N N . SER A 1 275 ? -10.294 13.329 -11.527 1.00 31.31 275 SER A N 1
ATOM 2228 C CA . SER A 1 275 ? -11.190 14.482 -11.624 1.00 31.31 275 SER A CA 1
ATOM 2229 C C . SER A 1 275 ? -12.512 14.018 -12.241 1.00 31.31 275 SER A C 1
ATOM 2231 O O . SER A 1 275 ? -12.564 13.577 -13.392 1.00 31.31 275 SER A O 1
ATOM 2233 N N . THR A 1 276 ? -13.608 14.102 -11.492 1.00 31.48 276 THR A N 1
ATOM 2234 C CA . THR A 1 276 ? -14.929 14.100 -12.114 1.00 31.48 276 THR A CA 1
ATOM 2235 C C . THR A 1 276 ? -15.220 15.536 -12.519 1.00 31.48 276 THR A C 1
ATOM 2237 O O . THR A 1 276 ? -15.655 16.337 -11.689 1.00 31.48 276 THR A O 1
ATOM 2240 N N . SER A 1 277 ? -15.007 15.885 -13.788 1.00 28.53 277 SER A N 1
ATOM 2241 C CA . SER A 1 277 ? -15.681 17.049 -14.356 1.00 28.53 277 SER A CA 1
ATOM 2242 C C . SER A 1 277 ? -17.184 16.773 -14.262 1.00 28.53 277 SER A C 1
ATOM 2244 O O . SER A 1 277 ? -17.736 16.010 -15.060 1.00 28.53 277 SER A O 1
ATOM 2246 N N . ARG A 1 278 ? -17.857 17.326 -13.246 1.00 30.80 278 ARG A N 1
ATOM 2247 C CA . ARG A 1 278 ? -19.319 17.404 -13.250 1.00 30.80 278 ARG A CA 1
ATOM 2248 C C . ARG A 1 278 ? -19.688 18.181 -14.503 1.00 30.80 278 ARG A C 1
ATOM 2250 O O . ARG A 1 278 ? -19.409 19.371 -14.584 1.00 30.80 278 ARG A O 1
ATOM 2257 N N . GLY A 1 279 ? -20.273 17.483 -15.472 1.00 28.75 279 GLY A N 1
ATOM 2258 C CA . GLY A 1 279 ? -20.841 18.105 -16.653 1.00 28.75 279 GLY A CA 1
ATOM 2259 C C . GLY A 1 279 ? -21.772 19.230 -16.222 1.00 28.75 279 GLY A C 1
ATOM 2260 O O . GLY A 1 279 ? -22.723 19.012 -15.465 1.00 28.75 279 GLY A O 1
ATOM 2261 N N . GLU A 1 280 ? -21.473 20.437 -16.688 1.00 29.05 280 GLU A N 1
ATOM 2262 C CA . GLU A 1 280 ? -22.445 21.512 -16.721 1.00 29.05 280 GLU A CA 1
ATOM 2263 C C . GLU A 1 280 ? -23.677 20.986 -17.460 1.00 29.05 280 GLU A C 1
ATOM 2265 O O . GLU A 1 280 ? -23.617 20.594 -18.627 1.00 29.05 280 GLU A O 1
ATOM 2270 N N . LYS A 1 281 ? -24.813 20.925 -16.761 1.00 29.78 281 LYS A N 1
ATOM 2271 C CA . LYS A 1 281 ? -26.094 20.698 -17.425 1.00 29.78 281 LYS A CA 1
ATOM 2272 C C . LYS A 1 281 ? -26.349 21.881 -18.367 1.00 29.78 281 LYS A C 1
ATOM 2274 O O . LYS A 1 281 ? -26.249 23.025 -17.916 1.00 29.78 281 LYS A O 1
ATOM 2279 N N . PRO A 1 282 ? -26.732 21.646 -19.632 1.00 27.77 282 PRO A N 1
ATOM 2280 C CA . PRO A 1 282 ? -27.125 22.724 -20.521 1.00 27.77 282 PRO A CA 1
ATOM 2281 C C . PRO A 1 282 ? -28.378 23.409 -19.966 1.00 27.77 282 PRO A C 1
ATOM 2283 O O . PRO A 1 282 ? -29.357 22.761 -19.585 1.00 27.77 282 PRO A O 1
ATOM 2286 N N . LYS A 1 283 ? -28.317 24.742 -19.894 1.00 31.44 283 LYS A N 1
ATOM 2287 C CA . LYS A 1 283 ? -29.436 25.606 -19.514 1.00 31.44 283 LYS A CA 1
ATOM 2288 C C . LYS A 1 283 ? -30.610 25.365 -20.466 1.00 31.44 283 LYS A C 1
ATOM 2290 O O . LYS A 1 283 ? -30.467 25.402 -21.685 1.00 31.44 283 LYS A O 1
ATOM 2295 N N . SER A 1 284 ? -31.769 25.129 -19.866 1.00 31.61 284 SER A N 1
ATOM 2296 C CA . SER A 1 284 ? -33.063 24.951 -20.509 1.00 31.61 284 SER A CA 1
ATOM 2297 C C . SER A 1 284 ? -33.434 26.157 -21.370 1.00 31.61 284 SER A C 1
ATOM 2299 O O . SER A 1 284 ? -33.525 27.276 -20.864 1.00 31.61 284 SER A O 1
ATOM 2301 N N . ALA A 1 285 ? -33.744 25.912 -22.638 1.00 30.97 285 ALA A N 1
ATOM 2302 C CA . ALA A 1 285 ? -34.553 26.810 -23.441 1.00 30.97 285 ALA A CA 1
ATOM 2303 C C . ALA A 1 285 ? -36.002 26.306 -23.427 1.00 30.97 285 ALA A C 1
ATOM 2305 O O . ALA A 1 285 ? -36.279 25.263 -24.006 1.00 30.97 285 ALA A O 1
ATOM 2306 N N . LEU A 1 286 ? -36.920 27.045 -22.795 1.00 31.25 286 LEU A N 1
ATOM 2307 C CA . LEU A 1 286 ? -38.293 27.176 -23.289 1.00 31.25 286 LEU A CA 1
ATOM 2308 C C . LEU A 1 286 ? -38.940 28.462 -22.735 1.00 31.25 286 LEU A C 1
ATOM 2310 O O . LEU A 1 286 ? -39.305 28.566 -21.572 1.00 31.25 286 LEU A O 1
ATOM 2314 N N . ALA A 1 287 ? -38.965 29.458 -23.617 1.00 30.75 287 ALA A N 1
ATOM 2315 C CA . ALA A 1 287 ? -40.005 30.447 -23.888 1.00 30.75 287 ALA A CA 1
ATOM 2316 C C . ALA A 1 287 ? -41.048 30.863 -22.814 1.00 30.75 287 ALA A C 1
ATOM 2318 O O . ALA A 1 287 ? -41.951 30.108 -22.475 1.00 30.75 287 ALA A O 1
ATOM 2319 N N . LYS A 1 288 ? -41.032 32.190 -22.591 1.00 31.92 288 LYS A N 1
ATOM 2320 C CA . LYS A 1 288 ? -42.140 33.167 -22.723 1.00 31.92 288 LYS A CA 1
ATOM 2321 C C . LYS A 1 288 ? -43.096 33.430 -21.543 1.00 31.92 288 LYS A C 1
ATOM 2323 O O . LYS A 1 288 ? -43.607 32.545 -20.877 1.00 31.92 288 LYS A O 1
ATOM 2328 N N . ASP A 1 289 ? -43.370 34.734 -21.444 1.00 31.88 289 ASP A N 1
ATOM 2329 C CA . ASP A 1 289 ? -44.475 35.437 -20.787 1.00 31.88 289 ASP A CA 1
ATOM 2330 C C . ASP A 1 289 ? -44.418 35.661 -19.269 1.00 31.88 289 ASP A C 1
ATOM 2332 O O . ASP A 1 289 ? -44.873 34.845 -18.474 1.00 31.88 289 ASP A O 1
ATOM 2336 N N . ARG A 1 290 ? -44.020 36.884 -18.872 1.00 31.92 290 ARG A N 1
ATOM 2337 C CA . ARG A 1 290 ? -44.945 37.890 -18.296 1.00 31.92 290 ARG A CA 1
ATOM 2338 C C . ARG A 1 290 ? -44.248 39.233 -18.006 1.00 31.92 290 ARG A C 1
ATOM 2340 O O . ARG A 1 290 ? -43.119 39.286 -17.535 1.00 31.92 290 ARG A O 1
ATOM 2347 N N . LYS A 1 291 ? -44.972 40.310 -18.335 1.00 35.62 291 LYS A N 1
ATOM 2348 C CA . LYS A 1 291 ? -44.670 41.747 -18.159 1.00 35.62 291 LYS A CA 1
ATOM 2349 C C . LYS A 1 291 ? -44.206 42.135 -16.739 1.00 35.62 291 LYS A C 1
ATOM 2351 O O . LYS A 1 291 ? -44.695 41.546 -15.778 1.00 35.62 291 LYS A O 1
ATOM 2356 N N . PRO A 1 292 ? -43.421 43.222 -16.596 1.00 36.78 292 PRO A N 1
ATOM 2357 C CA . PRO A 1 292 ? -43.208 43.893 -15.316 1.00 36.78 292 PRO A CA 1
ATOM 2358 C C . PRO A 1 292 ? -44.341 44.893 -15.011 1.00 36.78 292 PRO A C 1
ATOM 2360 O O . PRO A 1 292 ? -44.901 45.482 -15.941 1.00 36.78 292 PRO A O 1
ATOM 2363 N N . PRO A 1 293 ? -44.619 45.181 -13.731 1.00 36.12 293 PRO A N 1
ATOM 2364 C CA . PRO A 1 293 ? -45.180 46.463 -13.345 1.00 36.12 293 PRO A CA 1
ATOM 2365 C C . PRO A 1 293 ? -44.165 47.255 -12.513 1.00 36.12 293 PRO A C 1
ATOM 2367 O O . PRO A 1 293 ? -43.812 46.884 -11.396 1.00 36.12 293 PRO A O 1
ATOM 2370 N N . SER A 1 294 ? -43.731 48.384 -13.064 1.00 33.03 294 SER A N 1
ATOM 2371 C CA . SER A 1 294 ? -43.302 49.544 -12.295 1.00 33.03 294 SER A CA 1
ATOM 2372 C C . SER A 1 294 ? -44.468 50.530 -12.272 1.00 33.03 294 SER A C 1
ATOM 2374 O O . SER A 1 294 ? -45.008 50.850 -13.322 1.00 33.03 294 SER A O 1
ATOM 2376 N N . THR A 1 295 ? -44.866 50.978 -11.083 1.00 33.59 295 THR A N 1
ATOM 2377 C CA . THR A 1 295 ? -45.058 52.401 -10.752 1.00 33.59 295 THR A CA 1
ATOM 2378 C C . THR A 1 295 ? -45.465 52.537 -9.293 1.00 33.59 295 THR A C 1
ATOM 2380 O O . THR A 1 295 ? -46.327 51.821 -8.789 1.00 33.59 295 THR A O 1
ATOM 2383 N N . SER A 1 296 ? -44.805 53.486 -8.643 1.00 31.66 296 SER A N 1
ATOM 2384 C CA . SER A 1 296 ? -45.075 54.002 -7.314 1.00 31.66 296 SER A CA 1
ATOM 2385 C C . SER A 1 296 ? -46.443 54.680 -7.234 1.00 31.66 296 SER A C 1
ATOM 2387 O O . SER A 1 296 ? -46.883 55.337 -8.177 1.00 31.66 296 SER A O 1
ATOM 2389 N N . THR A 1 297 ? -47.086 54.616 -6.069 1.00 36.12 297 THR A N 1
ATOM 2390 C CA . THR A 1 297 ? -47.983 55.686 -5.614 1.00 36.12 297 THR A CA 1
ATOM 2391 C C . THR A 1 297 ? -47.989 55.740 -4.087 1.00 36.12 297 THR A C 1
ATOM 2393 O O . THR A 1 297 ? -48.164 54.731 -3.410 1.00 36.12 297 THR A O 1
ATOM 2396 N N . ASN A 1 298 ? -47.752 56.948 -3.579 1.00 33.31 298 ASN A N 1
ATOM 2397 C CA . ASN A 1 298 ? -47.838 57.376 -2.186 1.00 33.31 298 ASN A CA 1
ATOM 2398 C C . ASN A 1 298 ? -49.224 57.126 -1.573 1.00 33.31 298 ASN A C 1
ATOM 2400 O O . ASN A 1 298 ? -50.222 57.309 -2.264 1.00 33.31 298 ASN A O 1
ATOM 2404 N N . GLN A 1 299 ? -49.271 56.869 -0.260 1.00 37.06 299 GLN A N 1
ATOM 2405 C CA . GLN A 1 299 ? -50.095 57.593 0.728 1.00 37.06 299 GLN A CA 1
ATOM 2406 C C . GLN A 1 299 ? -50.039 56.872 2.084 1.00 37.06 299 GLN A C 1
ATOM 2408 O O . GLN A 1 299 ? -50.614 55.799 2.244 1.00 37.06 299 GLN A O 1
ATOM 2413 N N . THR A 1 300 ? -49.433 57.507 3.088 1.00 40.84 300 THR A N 1
ATOM 2414 C CA . THR A 1 300 ? -49.712 57.203 4.497 1.00 40.84 300 THR A CA 1
ATOM 2415 C C . THR A 1 300 ? -50.287 58.464 5.118 1.00 40.84 300 THR A C 1
ATOM 2417 O O . THR A 1 300 ? -49.621 59.495 5.184 1.00 40.84 300 THR A O 1
ATOM 2420 N N . LYS A 1 301 ? -51.567 58.374 5.483 1.00 45.03 301 LYS A N 1
ATOM 2421 C CA . LYS A 1 301 ? -52.335 59.406 6.172 1.00 45.03 301 LYS A CA 1
ATOM 2422 C C . LYS A 1 301 ? -52.016 59.433 7.663 1.00 45.03 301 LYS A C 1
ATOM 2424 O O . LYS A 1 301 ? -51.752 58.407 8.286 1.00 45.03 301 LYS A O 1
ATOM 2429 N N . ASP A 1 302 ? -52.142 60.649 8.168 1.00 41.28 302 ASP A N 1
ATOM 2430 C CA . ASP A 1 302 ? -52.228 61.097 9.548 1.00 41.28 302 ASP A CA 1
ATOM 2431 C C . ASP A 1 302 ? -52.998 60.175 10.505 1.00 41.28 302 ASP A C 1
ATOM 2433 O O . ASP A 1 302 ? -54.101 59.708 10.211 1.00 41.28 302 ASP A O 1
ATOM 2437 N N . LYS A 1 303 ? -52.450 60.033 11.717 1.00 44.22 303 LYS A N 1
ATOM 2438 C CA . LYS A 1 303 ? -53.194 59.691 12.933 1.00 44.22 303 LYS A CA 1
ATOM 2439 C C . LYS A 1 303 ? -53.362 60.954 13.783 1.00 44.22 303 LYS A C 1
ATOM 2441 O O . LYS A 1 303 ? -52.399 61.459 14.354 1.00 44.22 303 LYS A O 1
ATOM 2446 N N . LYS A 1 304 ? -54.607 61.415 13.890 1.00 44.84 304 LYS A N 1
ATOM 2447 C CA . LYS A 1 304 ? -55.153 62.216 14.993 1.00 44.84 304 LYS A CA 1
ATOM 2448 C C . LYS A 1 304 ? -56.435 61.517 15.445 1.00 44.84 304 LYS A C 1
ATOM 2450 O O . LYS A 1 304 ? -57.259 61.215 14.584 1.00 44.84 304 LYS A O 1
ATOM 2455 N N . GLY A 1 305 ? -56.593 61.340 16.757 1.00 41.53 305 GLY A N 1
ATOM 2456 C CA . GLY A 1 305 ? -57.804 60.815 17.402 1.00 41.53 305 GLY A CA 1
ATOM 2457 C C . GLY A 1 305 ? -57.658 59.377 17.847 1.00 41.53 305 GLY A C 1
ATOM 2458 O O . GLY A 1 305 ? -57.864 58.493 16.991 1.00 41.53 305 GLY A O 1
#

pLDDT: mean 71.16, std 27.02, range [21.7, 98.62]

Radius of gyration: 27.63 Å; chains: 1; bounding box: 89×96×54 Å

Organism: NCBI:txid2664684

Sequence (305 aa):
MAEEEAGQTNETASKWIFYDPSGWESFEAFLKTYPPNQTGSSEKPGNPDERIDERTEPVWIYVGNPRSTIEEGDVEMAKALWTDKMNDPKFNPSYEFIKGIAEKTGVKMGKWNMEKIRFDKVNHYWNLIATATRDGKLGVAAKVTTRFAAASKGYSIHIFTKNFMDEKDWMRVEYQLRSMSIVEKLKYRPELYTHLGIYNDCIHLGIKSFLKQTGIRKEEEEDVLGKLPSEDRRENSRNVLAAKQVRISHTYGTPLDPMFRSHMQFGVDGYPIASTSRGEKPKSALAKDRKPPSTSTNQTKDKKG

InterPro domains:
  IPR015034 Basophilic leukemia-expressed protein Bles03-like [PF08939] (96-197)
  IPR015034 Basophilic leukemia-expressed protein Bles03-like [PTHR31977] (15-200)
  IPR023398 Translation Initiation factor eIF- 4e-like [G3DSA:3.30.760.10] (13-222)
  IPR023398 Translation Initiation factor eIF- 4e-like [SSF55418] (22-203)

Foldseek 3Di:
DPPDPPPPQPLQVLQEAEDDVVVDPDVVRVLVVCQQLPAQDPPDPDDPPPDDPPSRGHFKYKAFAPPDAADDWQLVQLLVLLVVQVVPPPDQDDPVNNVVSCVVTVLFKKKKKFWQEDSVCRSVLCVLLRVCRNVVQAAGMKMKTHSSNCPPGHIMIITMHRGPVPPVRNVSNVVSSVLSVNQTKIFMARVSCVSNVPDCVVVVSVDHRTDDIDHDDVVNVCVLLVPDDPVCNVVPPPPSSPPPDDDDDDDDDDYDDDDDDDDWDADPNGDTHDDDPPDDDDDDDDDDDDDDDDDDDDDDDDDDD

Secondary structure (DSSP, 8-state):
--SSTTSTTTTTGGGEEE--GGG-S-HHHHHHH--TTTTT----TT-TT----TTTS--EEEEE-TT--PPPP-HHHHHHHHHHHHTSTT----HHHHHHHHHHH----EEEEEEEE-TTTHHHHHHHHHHHHHTTSSSSEEEEE-HHHHGGG-EEEEEEES-TT-HHHHHHHHHHHHHTT--S-EEEEEHHHHHTT--GGGGGGT--S-SEEE---HHHHHHHHHTS-TTTTTT-TTTGGGTT-------------------EEE-TTS-EEE----PPPPPP---------------------